Protein AF-A0A9X4ID42-F1 (afdb_monomer_lite)

Sequence (254 aa):
MRKKTFEEAQREVAEKFGDRIRLVEFEASSKPWKIYCKEHGEQSGSVFQQMLRTAYGCPKCNREKAPRGRAVLTKVQAAFNSAMEKAKESLPEIADTLPDFDEIVETALVTNPLRPDLADVQVRYYPDVSFMGGEGDSSDVREECEYIPFDGGILKTKRIKAEKVACFKMKGDSMFPTLPEGSTVAVDEGNRTTIVNNGIYAVIYKGKRKVKRLKKLNPKMIMLLSDNPEYEDLSVFTKDVVIIGKVFWYQVIL

Radius of gyration: 27.89 Å; chains: 1; bounding box: 80×51×56 Å

Secondary structure (DSSP, 8-state):
-PPPPHHHHHHHHHHHHGGGEEEEEES-TTS-EEEEETTTEEEEES-HHHHHHSSSSSHHHHHHHSPTTHHHHHHHHHHHHHHHHHHHHH-GGGTTTSPPHHHHHHHHHHH-TT-GGGPPEEEEEESS----SS-----------EEEEE-HHHHHHHT--GGGEEEEE--SSTTTTTS-TT-EEEEETT--S-PPTTEEEEEEETTEEEEEEEEEEETTEEEEE-SSTTS--EEEEGGGEEEEEEEEEEE---

Foldseek 3Di:
DDFQDQVNLQVLCCVQQNPQKGWDDDDGQQAKTWIQGPVPGIAIDGGSVVLSVANHSHPVCCVVPPDPQPVVLVVVLVVVVVVLVVVCVVCVVCNVVDDHPVVVVVVCVLVPLDDPVQWFDWAWEQEPQEQDPDDDDDDPDPRPTDIDTDGVSLCVVVVADRDQKYKYAYADDQQPPPAGHRKIWIFRQVAFPDQDAQFWFFKAAPNGTHIFGWHDPDPQWIWGHTNDPVDDIDIDTPVRMGTRGTTDDMDDDD

pLDDT: mean 80.6, std 15.8, range [32.59, 96.69]

Structure (mmCIF, N/CA/C/O backbone):
data_AF-A0A9X4ID42-F1
#
_entry.id   AF-A0A9X4ID42-F1
#
loop_
_atom_site.group_PDB
_atom_site.id
_atom_site.type_symbol
_atom_site.label_atom_id
_atom_site.label_alt_id
_atom_site.label_comp_id
_atom_site.label_asym_id
_atom_site.label_entity_id
_atom_site.label_seq_id
_atom_site.pdbx_PDB_ins_code
_atom_site.Cartn_x
_atom_site.Cartn_y
_atom_site.Cartn_z
_atom_site.occupancy
_atom_site.B_iso_or_equiv
_atom_site.auth_seq_id
_atom_site.auth_comp_id
_atom_site.auth_asym_id
_atom_site.auth_atom_id
_atom_site.pdbx_PDB_model_num
ATOM 1 N N . MET A 1 1 ? 53.953 -12.517 -20.864 1.00 55.78 1 MET A N 1
ATOM 2 C CA . MET A 1 1 ? 52.622 -12.558 -20.211 1.00 55.78 1 MET A CA 1
ATOM 3 C C . MET A 1 1 ? 52.140 -13.999 -20.168 1.00 55.78 1 MET A C 1
ATOM 5 O O . MET A 1 1 ? 52.108 -14.639 -21.213 1.00 55.78 1 MET A O 1
ATOM 9 N N . ARG A 1 2 ? 51.818 -14.525 -18.982 1.00 67.12 2 ARG A N 1
ATOM 10 C CA . ARG A 1 2 ? 51.273 -15.881 -18.810 1.00 67.12 2 ARG A CA 1
ATOM 11 C C . ARG A 1 2 ? 49.908 -15.970 -19.509 1.00 67.12 2 ARG A C 1
ATOM 13 O O . ARG A 1 2 ? 49.068 -15.098 -19.301 1.00 67.12 2 ARG A O 1
ATOM 20 N N . LYS A 1 3 ? 49.703 -16.975 -20.369 1.00 73.75 3 LYS A N 1
ATOM 21 C CA . LYS A 1 3 ? 48.400 -17.214 -21.013 1.00 73.75 3 LYS A CA 1
ATOM 22 C C . LYS A 1 3 ? 47.419 -17.713 -19.947 1.00 73.75 3 LYS A C 1
ATOM 24 O O . LYS A 1 3 ? 47.751 -18.647 -19.224 1.00 73.75 3 LYS A O 1
ATOM 29 N N . LYS A 1 4 ? 46.256 -17.062 -19.845 1.00 83.88 4 LYS A N 1
ATOM 30 C CA . LYS A 1 4 ? 45.169 -17.455 -18.936 1.00 83.88 4 LYS A CA 1
ATOM 31 C C . LYS A 1 4 ? 44.625 -18.818 -19.371 1.00 83.88 4 LYS A C 1
ATOM 33 O O . LYS A 1 4 ? 44.405 -19.005 -20.568 1.00 83.88 4 LYS A O 1
ATOM 38 N N . THR A 1 5 ? 44.443 -19.753 -18.443 1.00 90.00 5 THR A N 1
ATOM 39 C CA . THR A 1 5 ? 43.886 -21.084 -18.753 1.00 90.00 5 THR A CA 1
ATOM 40 C C . THR A 1 5 ? 42.357 -21.047 -18.834 1.00 90.00 5 THR A C 1
ATOM 42 O O . THR A 1 5 ? 41.724 -20.087 -18.389 1.00 90.00 5 THR A O 1
ATOM 45 N N . PHE A 1 6 ? 41.745 -22.097 -19.395 1.00 91.00 6 PHE A N 1
ATOM 46 C CA . PHE A 1 6 ? 40.284 -22.236 -19.430 1.00 91.00 6 PHE A CA 1
ATOM 47 C C . PHE A 1 6 ? 39.673 -22.221 -18.023 1.00 91.00 6 PHE A C 1
ATOM 49 O O . PHE A 1 6 ? 38.674 -21.551 -17.794 1.00 91.00 6 PHE A O 1
ATOM 56 N N . GLU A 1 7 ? 40.296 -22.902 -17.062 1.00 90.38 7 GLU A N 1
ATOM 57 C CA . GLU A 1 7 ? 39.826 -22.979 -15.672 1.00 90.38 7 GLU A CA 1
ATOM 58 C C . GLU A 1 7 ? 39.906 -21.620 -14.969 1.00 90.38 7 GLU A C 1
ATOM 60 O O . GLU A 1 7 ? 38.968 -21.213 -14.282 1.00 90.38 7 GLU A O 1
ATOM 65 N N . GLU A 1 8 ? 40.997 -20.878 -15.184 1.00 90.88 8 GLU A N 1
ATOM 66 C CA . GLU A 1 8 ? 41.158 -19.517 -14.665 1.00 90.88 8 GLU A CA 1
ATOM 67 C C . GLU A 1 8 ? 40.101 -18.570 -15.253 1.00 90.88 8 GLU A C 1
ATOM 69 O O . GLU A 1 8 ? 39.517 -17.767 -14.523 1.00 90.88 8 GLU A O 1
ATOM 74 N N . ALA A 1 9 ? 39.820 -18.687 -16.555 1.00 89.38 9 ALA A N 1
ATOM 75 C CA . ALA A 1 9 ? 38.784 -17.917 -17.239 1.00 89.38 9 ALA A CA 1
ATOM 76 C C . ALA A 1 9 ? 37.369 -18.303 -16.773 1.00 89.38 9 ALA A C 1
ATOM 78 O O . ALA A 1 9 ? 36.543 -17.428 -16.519 1.00 89.38 9 ALA A O 1
ATOM 79 N N . GLN A 1 10 ? 37.087 -19.596 -16.600 1.00 92.62 10 GLN A N 1
ATOM 80 C CA . GLN A 1 10 ? 35.812 -20.095 -16.083 1.00 92.62 10 GLN A CA 1
ATOM 81 C C . GLN A 1 10 ? 35.567 -19.622 -14.647 1.00 92.62 10 GLN A C 1
ATOM 83 O O . GLN A 1 10 ? 34.442 -19.250 -14.316 1.00 92.62 10 GLN A O 1
ATOM 88 N N . ARG A 1 11 ? 36.604 -19.591 -13.801 1.00 92.06 11 ARG A N 1
ATOM 89 C CA . ARG A 1 11 ? 36.502 -19.072 -12.430 1.00 92.06 11 ARG A CA 1
ATOM 90 C C . ARG A 1 11 ? 36.146 -17.588 -12.415 1.00 92.06 11 ARG A C 1
ATOM 92 O O . ARG A 1 11 ? 35.248 -17.198 -11.684 1.00 92.06 11 ARG A O 1
ATOM 99 N N . GLU A 1 12 ? 36.787 -16.786 -13.259 1.00 91.75 12 GLU A N 1
ATOM 100 C CA . GLU A 1 12 ? 36.501 -15.349 -13.390 1.00 91.75 12 GLU A CA 1
ATOM 101 C C . GLU A 1 12 ? 35.078 -15.089 -13.919 1.00 91.75 12 GLU A C 1
ATOM 103 O O . GLU A 1 12 ? 34.386 -14.176 -13.467 1.00 91.75 12 GLU A O 1
ATOM 108 N N . VAL A 1 13 ? 34.601 -15.930 -14.843 1.00 91.50 13 VAL A N 1
ATOM 109 C CA . VAL A 1 13 ? 33.210 -15.900 -15.319 1.00 91.50 13 VAL A CA 1
ATOM 110 C C . VAL A 1 13 ? 32.234 -16.239 -14.193 1.00 91.50 13 VAL A C 1
ATOM 112 O O . VAL A 1 13 ? 31.243 -15.529 -14.029 1.00 91.50 13 VAL A O 1
ATOM 115 N N . ALA A 1 14 ? 32.511 -17.280 -13.407 1.00 90.31 14 ALA A N 1
ATOM 116 C CA . ALA A 1 14 ? 31.662 -17.692 -12.291 1.00 90.31 14 ALA A CA 1
ATOM 117 C C . ALA A 1 14 ? 31.640 -16.650 -11.162 1.00 90.31 14 ALA A C 1
ATOM 119 O O . ALA A 1 14 ? 30.578 -16.358 -10.624 1.00 90.31 14 ALA A O 1
ATOM 120 N N . GLU A 1 15 ? 32.783 -16.041 -10.843 1.00 91.06 15 GLU A N 1
ATOM 121 C CA . GLU A 1 15 ? 32.891 -14.981 -9.835 1.00 91.06 15 GLU A CA 1
ATOM 122 C C . GLU A 1 15 ? 32.061 -13.752 -10.223 1.00 91.06 15 GLU A C 1
ATOM 124 O O . GLU A 1 15 ? 31.333 -13.198 -9.402 1.00 91.06 15 GLU A O 1
ATOM 129 N N . LYS A 1 16 ? 32.108 -13.351 -11.499 1.00 87.12 16 LYS A N 1
ATOM 130 C CA . LYS A 1 16 ? 31.407 -12.151 -11.961 1.00 87.12 16 LYS A CA 1
ATOM 131 C C . LYS A 1 16 ? 29.928 -12.375 -12.264 1.00 87.12 16 LYS A C 1
ATOM 133 O O . LYS A 1 16 ? 29.084 -11.525 -11.973 1.00 87.12 16 LYS A O 1
ATOM 138 N N . PHE A 1 17 ? 29.607 -13.470 -12.938 1.00 89.25 17 PHE A N 1
ATOM 139 C CA . PHE A 1 17 ? 28.272 -13.692 -13.486 1.00 89.25 17 PHE A CA 1
ATOM 140 C C . PHE A 1 17 ? 27.479 -14.752 -12.723 1.00 89.25 17 PHE A C 1
ATOM 142 O O . PHE A 1 17 ? 26.281 -14.897 -12.985 1.00 89.25 17 PHE A O 1
ATOM 149 N N . GLY A 1 18 ? 28.091 -15.421 -11.746 1.00 88.56 18 GLY A N 1
ATOM 150 C CA . GLY A 1 18 ? 27.474 -16.502 -10.993 1.00 88.56 18 GLY A CA 1
ATOM 151 C C . GLY A 1 18 ? 27.184 -17.705 -11.884 1.00 88.56 18 GLY A C 1
ATOM 152 O O . GLY A 1 18 ? 27.895 -18.001 -12.841 1.00 88.56 18 GLY A O 1
ATOM 153 N N . ASP A 1 19 ? 26.076 -18.372 -11.599 1.00 89.31 19 ASP A N 1
ATOM 154 C CA . ASP A 1 19 ? 25.588 -19.545 -12.322 1.00 89.31 19 ASP A CA 1
ATOM 155 C C . ASP A 1 19 ? 24.772 -19.198 -13.585 1.00 89.31 19 ASP A C 1
ATOM 157 O O . ASP A 1 19 ? 24.258 -20.092 -14.261 1.00 89.31 19 ASP A O 1
ATOM 161 N N . ARG A 1 20 ? 24.623 -17.907 -13.911 1.00 86.75 20 ARG A N 1
ATOM 162 C CA . ARG A 1 20 ? 23.805 -17.428 -15.042 1.00 86.75 20 ARG A CA 1
ATOM 163 C C . ARG A 1 20 ? 24.389 -17.816 -16.395 1.00 86.75 20 ARG A C 1
ATOM 165 O O . ARG A 1 20 ? 23.641 -18.063 -17.347 1.00 86.75 20 ARG A O 1
ATOM 172 N N . ILE A 1 21 ? 25.717 -17.847 -16.480 1.00 93.19 21 ILE A N 1
ATOM 173 C CA . ILE A 1 21 ? 26.456 -18.246 -17.674 1.00 93.19 21 ILE A CA 1
ATOM 174 C C . ILE A 1 21 ? 27.635 -19.143 -17.293 1.00 93.19 21 ILE A C 1
ATOM 176 O O . ILE A 1 21 ? 28.182 -19.038 -16.200 1.00 93.19 21 ILE A O 1
ATOM 180 N N . ARG A 1 22 ? 28.066 -19.990 -18.224 1.00 94.12 22 ARG A N 1
ATOM 181 C CA . ARG A 1 22 ? 29.303 -20.774 -18.108 1.00 94.12 22 ARG A CA 1
ATOM 182 C C . ARG A 1 22 ? 30.082 -20.732 -19.410 1.00 94.12 22 ARG A C 1
ATOM 184 O O . ARG A 1 22 ? 29.475 -20.692 -20.474 1.00 94.12 22 ARG A O 1
ATOM 191 N N . LEU A 1 23 ? 31.401 -20.745 -19.331 1.00 93.31 23 LEU A N 1
ATOM 192 C CA . LEU A 1 23 ? 32.287 -20.836 -20.483 1.00 93.31 23 LEU A CA 1
ATOM 193 C C . LEU A 1 23 ? 32.184 -22.242 -21.083 1.00 93.31 23 LEU A C 1
ATOM 195 O O . LEU A 1 23 ? 32.142 -23.242 -20.370 1.00 93.31 23 LEU A O 1
ATOM 199 N N . VAL A 1 24 ? 32.093 -22.294 -22.405 1.00 92.00 24 VAL A N 1
ATOM 200 C CA . VAL A 1 24 ? 32.044 -23.527 -23.203 1.00 92.00 24 VAL A CA 1
ATOM 201 C C . VAL A 1 24 ? 33.326 -23.654 -24.012 1.00 92.00 24 VAL A C 1
ATOM 203 O O . VAL A 1 24 ? 33.890 -24.736 -24.105 1.00 92.00 24 VAL A O 1
ATOM 206 N N . GLU A 1 25 ? 33.824 -22.538 -24.544 1.00 90.31 25 GLU A N 1
ATOM 207 C CA . GLU A 1 25 ? 35.012 -22.509 -25.392 1.00 90.31 25 GLU A CA 1
ATOM 208 C C . GLU A 1 25 ? 35.841 -21.260 -25.077 1.00 90.31 25 GLU A C 1
ATOM 210 O O . GLU A 1 25 ? 35.323 -20.138 -25.087 1.00 90.31 25 GLU A O 1
ATOM 215 N N . PHE A 1 26 ? 37.127 -21.451 -24.781 1.00 90.81 26 PHE A N 1
ATOM 216 C CA . PHE A 1 26 ? 38.075 -20.365 -24.542 1.00 90.81 26 PHE A CA 1
ATOM 217 C C . PHE A 1 26 ? 39.504 -20.814 -24.835 1.00 90.81 26 PHE A C 1
ATOM 219 O O . PHE A 1 26 ? 39.992 -21.782 -24.258 1.00 90.81 26 PHE A O 1
ATOM 226 N N . GLU A 1 27 ? 40.179 -20.068 -25.709 1.00 82.88 27 GLU A N 1
ATOM 227 C CA . GLU A 1 27 ? 41.563 -20.344 -26.106 1.00 82.88 27 GLU A CA 1
ATOM 228 C C . GLU A 1 27 ? 42.533 -19.253 -25.616 1.00 82.88 27 GLU A C 1
ATOM 230 O O . GLU A 1 27 ? 43.651 -19.542 -25.190 1.00 82.88 27 GLU A O 1
ATOM 235 N N . ALA A 1 28 ? 42.117 -17.981 -25.673 1.00 83.12 28 ALA A N 1
ATOM 236 C CA . ALA A 1 28 ? 42.884 -16.842 -25.173 1.00 83.12 28 ALA A CA 1
ATOM 237 C C . ALA A 1 28 ? 42.001 -15.599 -24.986 1.00 83.12 28 ALA A C 1
ATOM 239 O O . ALA A 1 28 ? 40.976 -15.436 -25.643 1.00 83.12 28 ALA A O 1
ATOM 240 N N . SER A 1 29 ? 42.459 -14.651 -24.163 1.00 77.50 29 SER A N 1
ATOM 241 C CA . SER A 1 29 ? 41.735 -13.406 -23.855 1.00 77.50 29 SER A CA 1
ATOM 242 C C . SER A 1 29 ? 41.383 -12.534 -25.071 1.00 77.50 29 SER A C 1
ATOM 244 O O . SER A 1 29 ? 40.406 -11.785 -25.026 1.00 77.50 29 SER A O 1
ATOM 246 N N . SER A 1 30 ? 42.197 -12.600 -26.126 1.00 75.94 30 SER A N 1
ATOM 247 C CA . SER A 1 30 ? 42.048 -11.848 -27.379 1.00 75.94 30 SER A CA 1
ATOM 248 C C . SER A 1 30 ? 41.397 -12.653 -28.507 1.00 75.94 30 SER A C 1
ATOM 250 O O . SER A 1 30 ? 41.263 -12.134 -29.612 1.00 75.94 30 SER A O 1
ATOM 252 N N . LYS A 1 31 ? 41.032 -13.913 -28.252 1.00 78.81 31 LYS A N 1
ATOM 253 C CA . LYS A 1 31 ? 40.409 -14.808 -29.227 1.00 78.81 31 LYS A CA 1
ATOM 254 C C . LYS A 1 31 ? 38.899 -14.933 -28.986 1.00 78.81 31 LYS A C 1
ATOM 256 O O . LYS A 1 31 ? 38.429 -14.608 -27.887 1.00 78.81 31 LYS A O 1
ATOM 261 N N . PRO A 1 32 ? 38.152 -15.426 -29.993 1.00 83.62 32 PRO A N 1
ATOM 262 C CA . PRO A 1 32 ? 36.745 -15.730 -29.832 1.00 83.62 32 PRO A CA 1
ATOM 263 C C . PRO A 1 32 ? 36.501 -16.723 -28.698 1.00 83.62 32 PRO A C 1
ATOM 265 O O . PRO A 1 32 ? 37.313 -17.608 -28.428 1.00 83.62 32 PRO A O 1
ATOM 268 N N . TRP A 1 33 ? 35.365 -16.560 -28.042 1.00 91.88 33 TRP A N 1
ATOM 269 C CA . TRP A 1 33 ? 34.933 -17.378 -26.917 1.00 91.88 33 TRP A CA 1
ATOM 270 C C . TRP A 1 33 ? 33.481 -17.795 -27.113 1.00 91.88 33 TRP A C 1
ATOM 272 O O . TRP A 1 33 ? 32.723 -17.115 -27.815 1.00 91.88 33 TRP A O 1
ATOM 282 N N . LYS A 1 34 ? 33.081 -18.876 -26.441 1.00 94.19 34 LYS A N 1
ATOM 283 C CA . LYS A 1 34 ? 31.678 -19.280 -26.327 1.00 94.19 34 LYS A CA 1
ATOM 284 C C . LYS A 1 34 ? 31.285 -19.513 -24.885 1.00 94.19 34 LYS A C 1
ATOM 286 O O . LYS A 1 34 ? 32.052 -20.061 -24.096 1.00 94.19 34 LYS A O 1
ATOM 291 N N . ILE A 1 35 ? 30.060 -19.130 -24.567 1.00 95.00 35 ILE A N 1
ATOM 292 C CA . ILE A 1 35 ? 29.406 -19.396 -23.293 1.00 95.00 35 ILE A CA 1
ATOM 293 C C . ILE A 1 35 ? 28.079 -20.103 -23.534 1.00 95.00 35 ILE A C 1
ATOM 295 O O . ILE A 1 35 ? 27.454 -19.955 -24.581 1.00 95.00 35 ILE A O 1
ATOM 299 N N . TYR A 1 36 ? 27.598 -20.777 -22.503 1.00 95.06 36 TYR A N 1
ATOM 300 C CA . TYR A 1 36 ? 26.217 -21.187 -22.375 1.00 95.06 36 TYR A CA 1
ATOM 301 C C . TYR A 1 36 ? 25.523 -20.264 -21.377 1.00 95.06 36 TYR A C 1
ATOM 303 O O . TYR A 1 36 ? 25.925 -20.189 -20.215 1.00 95.06 36 TYR A O 1
ATOM 311 N N . CYS A 1 37 ? 24.486 -19.567 -21.827 1.00 93.94 37 CYS A N 1
ATOM 312 C CA . CYS A 1 37 ? 23.603 -18.755 -21.002 1.00 93.94 37 CYS A CA 1
ATOM 313 C C . CYS A 1 37 ? 22.322 -19.532 -20.690 1.00 93.94 37 CYS A C 1
ATOM 315 O O . CYS A 1 37 ? 21.718 -20.109 -21.591 1.00 93.94 37 CYS A O 1
ATOM 317 N N . LYS A 1 38 ? 21.867 -19.511 -19.431 1.00 92.06 38 LYS A N 1
ATOM 318 C CA . LYS A 1 38 ? 20.625 -20.197 -19.031 1.00 92.06 38 LYS A CA 1
ATOM 319 C C . LYS A 1 38 ? 19.377 -19.695 -19.770 1.00 92.06 38 LYS A C 1
ATOM 321 O O . LYS A 1 38 ? 18.457 -20.472 -19.977 1.00 92.06 38 LYS A O 1
ATOM 326 N N . GLU A 1 39 ? 19.355 -18.423 -20.167 1.00 86.00 39 GLU A N 1
ATOM 327 C CA . GLU A 1 39 ? 18.198 -17.799 -20.826 1.00 86.00 39 GLU A CA 1
ATOM 328 C C . GLU A 1 39 ? 18.268 -17.867 -22.356 1.00 86.00 39 GLU A C 1
ATOM 330 O O . GLU A 1 39 ? 17.247 -18.003 -23.021 1.00 86.00 39 GLU A O 1
ATOM 335 N N . HIS A 1 40 ? 19.472 -17.772 -22.928 1.00 90.81 40 HIS A N 1
ATOM 336 C CA . HIS A 1 40 ? 19.659 -17.595 -24.376 1.00 90.81 40 HIS A CA 1
ATOM 337 C C . HIS A 1 40 ? 20.470 -18.705 -25.050 1.00 90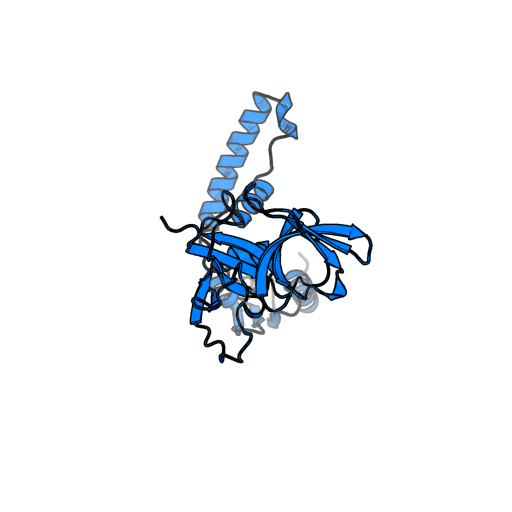.81 40 HIS A C 1
ATOM 339 O O . HIS A 1 40 ? 20.829 -18.573 -26.223 1.00 90.81 40 HIS A O 1
ATOM 345 N N . GLY A 1 41 ? 20.777 -19.779 -24.322 1.00 92.12 41 GLY A N 1
ATOM 346 C CA . GLY A 1 41 ? 21.557 -20.907 -24.820 1.00 92.12 41 GLY A CA 1
ATOM 347 C C . GLY A 1 41 ? 22.997 -20.525 -25.167 1.00 92.12 41 GLY A C 1
ATOM 348 O O . GLY A 1 41 ? 23.598 -19.652 -24.534 1.00 92.12 41 GLY A O 1
ATOM 349 N N . GLU A 1 42 ? 23.565 -21.194 -26.170 1.00 94.88 42 GLU A N 1
ATOM 350 C CA . GLU A 1 42 ? 24.941 -20.957 -26.612 1.00 94.88 42 GLU A CA 1
ATOM 351 C C . GLU A 1 42 ? 25.089 -19.581 -27.268 1.00 94.88 42 GLU A C 1
ATOM 353 O O . GLU A 1 42 ? 24.324 -19.202 -28.155 1.00 94.88 42 GLU A O 1
ATOM 358 N N . GLN A 1 43 ? 26.076 -18.817 -26.810 1.00 93.88 43 GLN A N 1
ATOM 359 C CA . GLN A 1 43 ? 26.402 -17.489 -27.313 1.00 93.88 43 GLN A CA 1
ATOM 360 C C . GLN A 1 43 ? 27.913 -17.361 -27.481 1.00 93.88 43 GLN A C 1
ATOM 362 O O . GLN A 1 43 ? 28.684 -17.937 -26.717 1.00 93.88 43 GLN A O 1
ATOM 367 N N . SER A 1 44 ? 28.337 -16.557 -28.449 1.00 92.00 44 SER A N 1
ATOM 368 C CA . SER A 1 44 ? 29.749 -16.338 -28.751 1.00 92.00 44 SER A CA 1
ATOM 369 C C . SER A 1 44 ? 30.093 -14.857 -28.813 1.00 92.00 44 SER A C 1
ATOM 371 O O . SER A 1 44 ? 29.237 -14.009 -29.080 1.00 92.00 44 SER A O 1
ATOM 373 N N . GLY A 1 45 ? 31.367 -14.541 -28.618 1.00 88.19 45 GLY A N 1
ATOM 374 C CA . GLY A 1 45 ? 31.889 -13.194 -28.809 1.00 88.19 45 GLY A CA 1
ATOM 375 C C . GLY A 1 45 ? 33.345 -13.200 -29.241 1.00 88.19 45 GLY A C 1
ATOM 376 O O . GLY A 1 45 ? 33.993 -14.241 -29.279 1.00 88.19 45 GLY A O 1
ATOM 377 N N . SER A 1 46 ? 33.845 -12.024 -29.608 1.00 83.56 46 SER A N 1
ATOM 378 C CA . SER A 1 46 ? 35.158 -11.861 -30.240 1.00 83.56 46 SER A CA 1
ATOM 379 C C . SER A 1 46 ? 36.306 -11.706 -29.245 1.00 83.56 46 SER A C 1
ATOM 381 O O . SER A 1 46 ? 37.395 -12.205 -29.501 1.00 83.56 46 SER A O 1
ATOM 383 N N . VAL A 1 47 ? 36.083 -11.013 -28.123 1.00 86.25 47 VAL A N 1
ATOM 384 C CA . VAL A 1 47 ? 37.129 -10.707 -27.134 1.00 86.25 47 VAL A CA 1
ATOM 385 C C . VAL A 1 47 ? 36.622 -11.002 -25.729 1.00 86.25 47 VAL A C 1
ATOM 387 O O . VAL A 1 47 ? 35.637 -10.417 -25.272 1.00 86.25 47 VAL A O 1
ATOM 390 N N . PHE A 1 48 ? 37.300 -11.899 -25.016 1.00 85.81 48 PHE A N 1
ATOM 391 C CA . PHE A 1 48 ? 36.872 -12.361 -23.690 1.00 85.81 48 PHE A CA 1
ATOM 392 C C . PHE A 1 48 ? 36.893 -11.233 -22.653 1.00 85.81 48 PHE A C 1
ATOM 394 O O . PHE A 1 48 ? 35.961 -11.069 -21.871 1.00 85.81 48 PHE A O 1
ATOM 401 N N . GLN A 1 49 ? 37.903 -10.363 -22.707 1.00 83.50 49 GLN A N 1
ATOM 402 C CA . GLN A 1 49 ? 37.986 -9.203 -21.811 1.00 83.50 49 GLN A CA 1
ATOM 403 C C . GLN A 1 49 ? 36.844 -8.197 -22.021 1.00 83.50 49 GLN A C 1
ATOM 405 O O . GLN A 1 49 ? 36.427 -7.536 -21.073 1.00 83.50 49 GLN A O 1
ATOM 410 N N . GLN A 1 50 ? 36.296 -8.087 -23.236 1.00 83.12 50 GLN A N 1
ATOM 411 C CA . GLN A 1 50 ? 35.129 -7.235 -23.480 1.00 83.12 50 GLN A CA 1
ATOM 412 C C . GLN A 1 50 ? 33.867 -7.840 -22.865 1.00 83.12 50 GLN A C 1
ATOM 414 O O . GLN A 1 50 ? 33.096 -7.113 -22.246 1.00 83.12 50 GLN A O 1
ATOM 419 N N . MET A 1 51 ? 33.697 -9.164 -22.957 1.00 87.62 51 MET A N 1
ATOM 420 C CA . MET A 1 51 ? 32.603 -9.887 -22.300 1.00 87.62 51 MET A CA 1
ATOM 421 C C . MET A 1 51 ? 32.579 -9.612 -20.798 1.00 87.62 51 MET A C 1
ATOM 423 O O . MET A 1 51 ? 31.538 -9.235 -20.256 1.00 87.62 51 MET A O 1
ATOM 427 N N . LEU A 1 52 ? 33.740 -9.731 -20.147 1.00 85.00 52 LEU A N 1
ATOM 428 C CA . LEU A 1 52 ? 33.886 -9.471 -18.719 1.00 85.00 52 LEU A CA 1
ATOM 429 C C . LEU A 1 52 ? 33.536 -8.030 -18.351 1.00 85.00 52 LEU A C 1
ATOM 431 O O . LEU A 1 52 ? 33.163 -7.793 -17.217 1.00 85.00 52 LEU A O 1
ATOM 435 N N . ARG A 1 53 ? 33.619 -7.048 -19.254 1.00 81.25 53 ARG A N 1
ATOM 436 C CA . ARG A 1 53 ? 33.221 -5.655 -18.960 1.00 81.25 53 ARG A CA 1
ATOM 437 C C . ARG A 1 53 ? 31.713 -5.427 -19.030 1.00 81.25 53 ARG A C 1
ATOM 439 O O . ARG A 1 53 ? 31.235 -4.392 -18.572 1.00 81.25 53 ARG A O 1
ATOM 446 N N . THR A 1 54 ? 30.963 -6.365 -19.597 1.00 78.94 54 THR A N 1
ATOM 447 C CA . THR A 1 54 ? 29.507 -6.249 -19.695 1.00 78.94 54 THR A CA 1
ATOM 448 C C . THR A 1 54 ? 28.817 -6.589 -18.371 1.00 78.94 54 THR A C 1
ATOM 450 O O . THR A 1 54 ? 29.414 -7.199 -17.484 1.00 78.94 54 THR A O 1
ATOM 453 N N . ALA A 1 55 ? 27.550 -6.190 -18.229 1.00 76.88 55 ALA A N 1
ATOM 454 C CA . ALA A 1 55 ? 26.782 -6.431 -17.007 1.00 76.88 55 ALA A CA 1
ATOM 455 C C . ALA A 1 55 ? 26.344 -7.899 -16.872 1.00 76.88 55 ALA A C 1
ATOM 457 O O . ALA A 1 55 ? 26.301 -8.436 -15.768 1.00 76.88 55 ALA A O 1
ATOM 458 N N . TYR A 1 56 ? 26.046 -8.551 -18.001 1.00 84.38 56 TYR A N 1
ATOM 459 C CA . TYR A 1 56 ? 25.451 -9.892 -18.013 1.00 84.38 56 TYR A CA 1
ATOM 460 C C . TYR A 1 56 ? 26.326 -10.972 -18.662 1.00 84.38 56 TYR A C 1
ATOM 462 O O . TYR A 1 56 ? 25.951 -12.141 -18.638 1.00 84.38 56 TYR A O 1
ATOM 470 N N . GLY A 1 57 ? 27.446 -10.609 -19.294 1.00 87.00 57 GLY A N 1
ATOM 471 C CA . GLY A 1 57 ? 28.318 -11.513 -20.060 1.00 87.00 57 GLY A CA 1
ATOM 472 C C . GLY A 1 57 ? 27.703 -11.997 -21.382 1.00 87.00 57 GLY A C 1
ATOM 473 O O . GLY A 1 57 ? 28.347 -11.945 -22.425 1.00 87.00 57 GLY A O 1
ATOM 474 N N . CYS A 1 58 ? 26.425 -12.375 -21.380 1.00 91.00 58 CYS A N 1
ATOM 475 C CA . CYS A 1 58 ? 25.666 -12.771 -22.564 1.00 91.00 58 CYS A CA 1
ATOM 476 C C . CYS A 1 58 ? 25.334 -11.568 -23.474 1.00 91.00 58 CYS A C 1
ATOM 478 O O . CYS A 1 58 ? 24.708 -10.607 -23.013 1.00 91.00 58 CYS A O 1
ATOM 480 N N . PRO A 1 59 ? 25.679 -11.598 -24.778 1.00 87.12 59 PRO A N 1
ATOM 481 C CA . PRO A 1 59 ? 25.354 -10.517 -25.714 1.00 87.12 59 PRO A CA 1
ATOM 482 C C . PRO A 1 59 ? 23.849 -10.257 -25.876 1.00 87.12 59 PRO A C 1
ATOM 484 O O . PRO A 1 59 ? 23.450 -9.117 -26.116 1.00 87.12 59 PRO A O 1
ATOM 487 N N . LYS A 1 60 ? 23.003 -11.290 -25.759 1.00 87.00 60 LYS A N 1
ATOM 488 C CA . LYS A 1 60 ? 21.539 -11.148 -25.831 1.00 87.00 60 LYS A CA 1
ATOM 489 C C . LYS A 1 60 ? 20.953 -10.575 -24.541 1.00 87.00 60 LYS A C 1
ATOM 491 O O . LYS A 1 60 ? 20.283 -9.552 -24.626 1.00 87.00 60 LYS A O 1
ATOM 496 N N . CYS A 1 61 ? 21.325 -11.089 -23.361 1.00 82.06 61 CYS A N 1
ATOM 497 C CA . CYS A 1 61 ? 20.949 -10.464 -22.083 1.00 82.06 61 CYS A CA 1
ATOM 498 C C . CYS A 1 61 ? 21.367 -8.988 -22.033 1.00 82.06 61 CYS A C 1
ATOM 500 O O . CYS A 1 61 ? 20.590 -8.145 -21.606 1.00 82.06 61 CYS A O 1
ATOM 502 N N . ASN A 1 62 ? 22.573 -8.645 -22.499 1.00 77.44 62 ASN A N 1
ATOM 503 C CA . ASN A 1 62 ? 23.002 -7.247 -22.551 1.00 77.44 62 ASN A CA 1
ATOM 504 C C . ASN A 1 62 ? 22.181 -6.409 -23.548 1.00 77.44 62 ASN A C 1
ATOM 506 O O . ASN A 1 62 ? 22.014 -5.224 -23.318 1.00 77.44 62 ASN A O 1
ATOM 510 N N . ARG A 1 63 ? 21.646 -6.967 -24.637 1.00 75.69 63 ARG A N 1
ATOM 511 C CA . ARG A 1 63 ? 20.764 -6.207 -25.544 1.00 75.69 63 ARG A CA 1
ATOM 512 C C . ARG A 1 63 ? 19.356 -6.019 -24.985 1.00 75.69 63 ARG A C 1
ATOM 514 O O . ARG A 1 63 ? 18.783 -4.950 -25.153 1.00 75.69 63 ARG A O 1
ATOM 521 N N . GLU A 1 64 ? 18.821 -7.039 -24.325 1.00 72.50 64 GLU A N 1
ATOM 522 C CA . GLU A 1 64 ? 17.443 -7.049 -23.819 1.00 72.50 64 GLU A CA 1
ATOM 523 C C . GLU A 1 64 ? 17.308 -6.372 -22.449 1.00 72.50 64 GLU A C 1
ATOM 525 O O . GLU A 1 64 ? 16.287 -5.755 -22.162 1.00 72.50 64 GLU A O 1
ATOM 530 N N . LYS A 1 65 ? 18.344 -6.474 -21.608 1.00 65.69 65 LYS A N 1
ATOM 531 C CA . LYS A 1 65 ? 18.312 -6.079 -20.192 1.00 65.69 65 LYS A CA 1
ATOM 532 C C . LYS A 1 65 ? 19.335 -5.009 -19.819 1.00 65.69 65 LYS A C 1
ATOM 534 O O . LYS A 1 65 ? 19.340 -4.572 -18.666 1.00 65.69 65 LYS A O 1
ATOM 539 N N . ALA A 1 66 ? 20.230 -4.587 -20.723 1.00 55.19 66 ALA A N 1
ATOM 540 C CA . ALA A 1 66 ? 21.038 -3.408 -20.419 1.00 55.19 66 ALA A CA 1
ATOM 541 C C . ALA A 1 66 ? 20.163 -2.154 -20.527 1.00 55.19 66 ALA A C 1
ATOM 543 O O . ALA A 1 66 ? 19.425 -2.000 -21.504 1.00 55.19 66 ALA A O 1
ATOM 544 N N . PRO A 1 67 ? 20.255 -1.232 -19.557 1.00 49.81 67 PRO A N 1
ATOM 545 C CA . PRO A 1 67 ? 19.530 0.024 -19.634 1.00 49.81 67 PRO A CA 1
ATOM 546 C C . PRO A 1 67 ? 19.983 0.794 -20.882 1.00 49.81 67 PRO A C 1
ATOM 548 O O . PRO A 1 67 ? 21.174 1.082 -21.058 1.00 49.81 67 PRO A O 1
ATOM 551 N N . ARG A 1 68 ? 19.038 1.126 -21.772 1.00 46.44 68 ARG A N 1
ATOM 552 C CA . ARG A 1 68 ? 19.287 2.079 -22.864 1.00 46.44 68 ARG A CA 1
ATOM 553 C C . ARG A 1 68 ? 19.737 3.397 -22.218 1.00 46.44 68 ARG A C 1
ATOM 555 O O . ARG A 1 68 ? 19.036 3.904 -21.353 1.00 46.44 68 ARG A O 1
ATOM 562 N N . GLY A 1 69 ? 20.900 3.932 -22.608 1.00 50.22 69 GLY A N 1
ATOM 563 C CA . GLY A 1 69 ? 21.371 5.246 -22.130 1.00 50.22 69 GLY A CA 1
ATOM 564 C C . GLY A 1 69 ? 22.739 5.299 -21.437 1.00 50.22 69 GLY A C 1
ATOM 565 O O . GLY A 1 69 ? 23.143 6.377 -21.011 1.00 50.22 69 GLY A O 1
ATOM 566 N N . ARG A 1 70 ? 23.505 4.198 -21.361 1.00 46.12 70 ARG A N 1
ATOM 567 C CA . ARG A 1 70 ? 24.818 4.186 -20.672 1.00 46.12 70 ARG A CA 1
ATOM 568 C C . ARG A 1 70 ? 25.793 5.269 -21.163 1.00 46.12 70 ARG A C 1
ATOM 570 O O . ARG A 1 70 ? 26.462 5.879 -20.345 1.00 46.12 70 ARG A O 1
ATOM 577 N N . ALA A 1 71 ? 25.813 5.568 -22.464 1.00 49.75 71 ALA A N 1
ATOM 578 C CA . ALA A 1 71 ? 26.654 6.633 -23.025 1.00 49.75 71 ALA A CA 1
ATOM 579 C C . ALA A 1 71 ? 26.217 8.058 -22.618 1.00 49.75 71 ALA A C 1
ATOM 581 O O . ALA A 1 71 ? 27.051 8.959 -22.569 1.00 49.75 71 ALA A O 1
ATOM 582 N N . VAL A 1 72 ? 24.929 8.267 -22.323 1.00 54.56 72 VAL A N 1
ATOM 583 C CA . VAL A 1 72 ? 24.403 9.546 -21.819 1.00 54.56 72 VAL A CA 1
ATOM 584 C C . VAL A 1 72 ? 24.768 9.699 -20.344 1.00 54.56 72 VAL A C 1
ATOM 586 O O . VAL A 1 72 ? 25.320 10.726 -19.963 1.00 54.56 72 VAL A O 1
ATOM 589 N N . LEU A 1 73 ? 24.578 8.644 -19.543 1.00 54.75 73 LEU A N 1
ATOM 590 C CA . LEU A 1 73 ? 24.918 8.636 -18.116 1.00 54.75 73 LEU A CA 1
ATOM 591 C C . LEU A 1 73 ? 26.402 8.925 -17.863 1.00 54.75 73 LEU A C 1
ATOM 593 O O . LEU A 1 73 ? 26.716 9.708 -16.978 1.00 54.75 73 LEU A O 1
ATOM 597 N N . THR A 1 74 ? 27.320 8.381 -18.672 1.00 57.88 74 THR A N 1
ATOM 598 C CA . THR A 1 74 ? 28.761 8.653 -18.505 1.00 57.88 74 THR A CA 1
ATOM 599 C C . THR A 1 74 ? 29.126 10.116 -18.782 1.00 57.88 74 THR A C 1
ATOM 601 O O . THR A 1 74 ? 30.008 10.663 -18.126 1.00 57.88 74 THR A 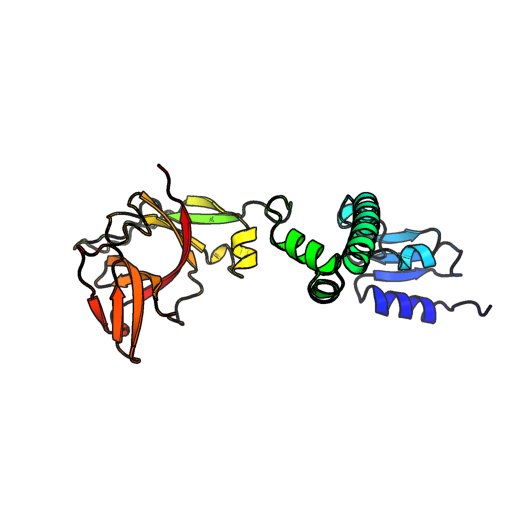O 1
ATOM 604 N N . LYS A 1 75 ? 28.442 10.778 -19.725 1.00 67.44 75 LYS A N 1
ATOM 605 C CA . LYS A 1 75 ? 28.655 12.210 -20.001 1.00 67.44 75 LYS A CA 1
ATOM 606 C C . LYS A 1 75 ? 28.069 13.093 -18.901 1.00 67.44 75 LYS A C 1
ATOM 608 O O . LYS A 1 75 ? 28.709 14.058 -18.498 1.00 67.44 75 LYS A O 1
ATOM 613 N N . VAL A 1 76 ? 26.882 12.742 -18.406 1.00 68.62 76 VAL A N 1
ATOM 614 C CA . VAL A 1 76 ? 26.217 13.443 -17.298 1.00 68.62 76 VAL A CA 1
ATOM 615 C C . VAL A 1 76 ? 27.030 13.308 -16.007 1.00 68.62 76 VAL A C 1
ATOM 617 O O . VAL A 1 76 ? 27.273 14.313 -15.352 1.00 68.62 76 VAL A O 1
ATOM 620 N N . GLN A 1 77 ? 27.548 12.113 -15.709 1.00 76.00 77 GLN A N 1
ATOM 621 C CA . GLN A 1 77 ? 28.478 11.862 -14.603 1.00 76.00 77 GLN A CA 1
ATOM 622 C C . GLN A 1 77 ? 29.717 12.758 -14.684 1.00 76.00 77 GLN A C 1
ATOM 624 O O . GLN A 1 77 ? 30.089 13.390 -13.702 1.00 76.00 77 GLN A O 1
ATOM 629 N N . ALA A 1 78 ? 30.375 12.810 -15.846 1.00 74.75 78 ALA A N 1
ATOM 630 C CA . ALA A 1 78 ? 31.595 13.599 -16.006 1.00 74.75 78 ALA A CA 1
ATOM 631 C C . ALA A 1 78 ? 31.334 15.104 -15.816 1.00 74.75 78 ALA A C 1
ATOM 633 O O . ALA A 1 78 ? 32.122 15.791 -15.166 1.00 74.75 78 ALA A O 1
ATOM 634 N N . ALA A 1 79 ? 30.215 15.607 -16.347 1.00 74.44 79 ALA A N 1
ATOM 635 C CA . ALA A 1 79 ? 29.796 16.995 -16.164 1.00 74.44 79 ALA A CA 1
ATOM 636 C C . ALA A 1 79 ? 29.453 17.304 -14.698 1.00 74.44 79 ALA A C 1
ATOM 638 O O . ALA A 1 79 ? 29.872 18.338 -14.182 1.00 74.44 79 ALA A O 1
ATOM 639 N N . PHE A 1 80 ? 28.748 16.391 -14.025 1.00 80.50 80 PHE A N 1
ATOM 640 C CA . PHE A 1 80 ? 28.427 16.503 -12.607 1.00 80.50 80 PHE A CA 1
ATOM 641 C C . PHE A 1 80 ? 29.698 16.548 -11.756 1.00 80.50 80 PHE A C 1
ATOM 643 O O . PHE A 1 80 ? 29.906 17.520 -11.041 1.00 80.50 80 PHE A O 1
ATOM 650 N N . ASN A 1 81 ? 30.608 15.583 -11.916 1.00 78.62 81 ASN A N 1
ATOM 651 C CA . ASN A 1 81 ? 31.862 15.542 -11.158 1.00 78.62 81 ASN A CA 1
ATOM 652 C C . ASN A 1 81 ? 32.673 16.831 -11.339 1.00 78.62 81 ASN A C 1
ATOM 654 O O . ASN A 1 81 ? 33.179 17.384 -10.371 1.00 78.62 81 ASN A O 1
ATOM 658 N N . SER A 1 82 ? 32.739 17.362 -12.564 1.00 81.31 82 SER A N 1
ATOM 659 C CA . SER A 1 82 ? 33.421 18.633 -12.821 1.00 81.31 82 SER A CA 1
ATOM 660 C C . SER A 1 82 ? 32.761 19.827 -12.122 1.00 81.31 82 SER A C 1
ATOM 662 O O . SER A 1 82 ? 33.468 20.723 -11.663 1.00 81.31 82 SER A O 1
ATOM 664 N N . ALA A 1 83 ? 31.429 19.866 -12.039 1.00 80.12 83 ALA A N 1
ATOM 665 C CA . ALA A 1 83 ? 30.707 20.917 -11.326 1.00 80.12 83 ALA A CA 1
ATOM 666 C C . ALA A 1 83 ? 30.908 20.818 -9.806 1.00 80.12 83 ALA A C 1
ATOM 668 O O . ALA A 1 83 ? 31.102 21.837 -9.147 1.00 80.12 83 ALA A O 1
ATOM 669 N N . MET A 1 84 ? 30.919 19.599 -9.267 1.00 79.69 84 MET A N 1
ATOM 670 C CA . MET A 1 84 ? 31.100 19.353 -7.838 1.00 79.69 84 MET A CA 1
ATOM 671 C C . MET A 1 84 ? 32.506 19.703 -7.361 1.00 79.69 84 MET A C 1
ATOM 673 O O . MET A 1 84 ? 32.640 20.325 -6.315 1.00 79.69 84 MET A O 1
ATOM 677 N N . GLU A 1 85 ? 33.547 19.389 -8.134 1.00 81.12 85 GLU A N 1
ATOM 678 C CA . GLU A 1 85 ? 34.919 19.790 -7.791 1.00 81.12 85 GLU A CA 1
ATOM 679 C C . GLU A 1 85 ? 35.061 21.319 -7.718 1.00 81.12 85 GLU A C 1
ATOM 681 O O . GLU A 1 85 ? 35.600 21.846 -6.749 1.00 81.12 85 GLU A O 1
ATOM 686 N N . LYS A 1 86 ? 34.452 22.056 -8.657 1.00 82.38 86 LYS A N 1
ATOM 687 C CA . LYS A 1 86 ? 34.415 23.530 -8.602 1.00 82.38 86 LYS A CA 1
ATOM 688 C C . LYS A 1 86 ? 33.640 24.061 -7.393 1.00 82.38 86 LYS A C 1
ATOM 690 O O . LYS A 1 86 ? 34.014 25.083 -6.818 1.00 82.38 86 LYS A O 1
ATOM 695 N N . ALA A 1 87 ? 32.548 23.394 -7.020 1.00 76.88 87 ALA A N 1
ATOM 696 C CA . ALA A 1 87 ? 31.759 23.761 -5.849 1.00 76.88 87 ALA A CA 1
ATOM 697 C C . ALA A 1 87 ? 32.549 23.541 -4.549 1.00 76.88 87 ALA A C 1
ATOM 699 O O . ALA A 1 87 ? 32.540 24.422 -3.694 1.00 76.88 87 ALA A O 1
ATOM 700 N N . LYS A 1 88 ? 33.291 22.431 -4.436 1.00 79.69 88 LYS A N 1
ATOM 701 C CA . LYS A 1 88 ? 34.183 22.143 -3.300 1.00 79.69 88 LYS A CA 1
ATOM 702 C C . LYS A 1 88 ? 35.317 23.163 -3.175 1.00 79.69 88 LYS A C 1
ATOM 704 O O . LYS A 1 88 ? 35.622 23.584 -2.066 1.00 79.69 88 LYS A O 1
ATOM 709 N N . GLU A 1 89 ? 35.906 23.591 -4.294 1.00 81.00 89 GLU A N 1
ATOM 710 C CA . GLU A 1 89 ? 36.927 24.653 -4.306 1.00 81.00 89 GLU A CA 1
ATOM 711 C C . GLU A 1 89 ? 36.367 26.005 -3.843 1.00 81.00 89 GLU A C 1
ATOM 713 O O . GLU A 1 89 ? 37.055 26.768 -3.168 1.00 81.00 89 GLU A O 1
ATOM 718 N N . SER A 1 90 ? 35.115 26.305 -4.199 1.00 81.00 90 SER A N 1
ATOM 719 C CA . SER A 1 90 ? 34.484 27.599 -3.910 1.00 81.00 90 SER A CA 1
ATOM 720 C C . SER A 1 90 ? 33.849 27.668 -2.517 1.00 81.00 90 SER A C 1
ATOM 722 O O . SER A 1 90 ? 33.737 28.751 -1.948 1.00 81.00 90 SER A O 1
ATOM 724 N N . LEU A 1 91 ? 33.397 26.532 -1.982 1.00 78.88 91 LEU A N 1
ATOM 725 C CA . LEU A 1 91 ? 32.678 26.410 -0.713 1.00 78.88 91 LEU A CA 1
ATOM 726 C C . LEU A 1 91 ? 33.131 25.126 0.016 1.00 78.88 91 LEU A C 1
ATOM 728 O O . LEU A 1 91 ? 32.422 24.117 0.001 1.00 78.88 91 LEU A O 1
ATOM 732 N N . PRO A 1 92 ? 34.305 25.138 0.671 1.00 74.56 92 PRO A N 1
ATOM 733 C CA . PRO A 1 92 ? 34.870 23.943 1.301 1.00 74.56 92 PRO A CA 1
ATOM 734 C C . PRO A 1 92 ? 34.035 23.438 2.486 1.00 74.56 92 PRO A C 1
ATOM 736 O O . PRO A 1 92 ? 34.028 22.247 2.775 1.00 74.56 92 PRO A O 1
AT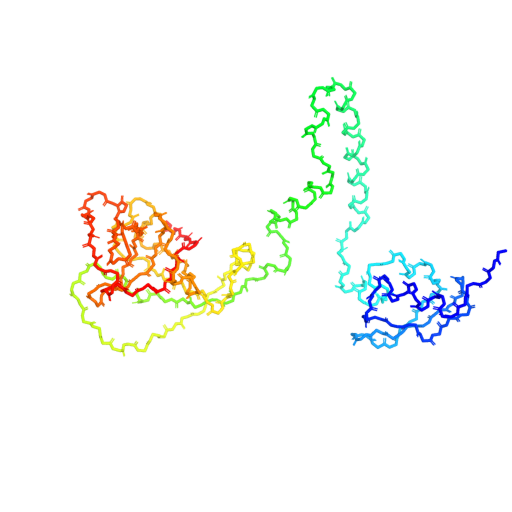OM 739 N N . GLU A 1 93 ? 33.276 24.320 3.138 1.00 76.81 93 GLU A N 1
ATOM 740 C CA . GLU A 1 93 ? 32.471 24.002 4.328 1.00 76.81 93 GLU A CA 1
ATOM 741 C C . GLU A 1 93 ? 31.293 23.057 4.042 1.00 76.81 93 GLU A C 1
ATOM 743 O O . GLU A 1 93 ? 30.761 22.430 4.955 1.00 76.81 93 GLU A O 1
ATOM 748 N N . ILE A 1 94 ? 30.887 22.936 2.773 1.00 72.00 94 ILE A N 1
ATOM 749 C CA . ILE A 1 94 ? 29.818 22.028 2.333 1.00 72.00 94 ILE A CA 1
ATOM 750 C C . ILE A 1 94 ? 30.357 20.820 1.556 1.00 72.00 94 ILE A C 1
ATOM 752 O O . ILE A 1 94 ? 29.575 19.984 1.117 1.00 72.00 94 ILE A O 1
ATOM 756 N N . ALA A 1 95 ? 31.676 20.699 1.368 1.00 69.56 95 ALA A N 1
ATOM 757 C CA . ALA A 1 95 ? 32.272 19.652 0.535 1.00 69.56 95 ALA A CA 1
ATOM 758 C C . ALA A 1 95 ? 31.910 18.234 1.007 1.00 69.56 95 ALA A C 1
ATOM 760 O O . ALA A 1 95 ? 31.656 17.363 0.176 1.00 69.56 95 ALA A O 1
ATOM 761 N N . ASP A 1 96 ? 31.825 18.044 2.325 1.00 71.69 96 ASP A N 1
ATOM 762 C CA . ASP A 1 96 ? 31.506 16.762 2.962 1.00 71.69 96 ASP A CA 1
ATOM 763 C C . ASP A 1 96 ? 29.996 16.473 3.039 1.00 71.69 96 ASP A C 1
ATOM 765 O O . ASP A 1 96 ? 29.596 15.368 3.400 1.00 71.69 96 ASP A O 1
ATOM 769 N N . THR A 1 97 ? 29.139 17.451 2.718 1.00 74.44 97 THR A N 1
ATOM 770 C CA . THR A 1 97 ? 27.670 17.298 2.733 1.00 74.44 97 THR A CA 1
ATOM 771 C C . THR A 1 97 ? 27.074 17.129 1.340 1.00 74.44 97 THR A C 1
ATOM 773 O O . THR A 1 97 ? 25.880 16.860 1.198 1.00 74.44 97 THR A O 1
ATOM 776 N N . LEU A 1 98 ? 27.898 17.284 0.306 1.00 69.44 98 LEU A N 1
ATOM 777 C CA . LEU A 1 98 ? 27.498 17.126 -1.078 1.00 69.44 98 LEU A CA 1
ATOM 778 C C . LEU A 1 98 ? 27.369 15.630 -1.431 1.00 69.44 98 LEU A C 1
ATOM 780 O O . LEU A 1 98 ? 28.343 14.892 -1.282 1.00 69.44 98 LEU A O 1
ATOM 784 N N . PRO A 1 99 ? 26.203 15.176 -1.928 1.00 70.06 99 PRO A N 1
ATOM 785 C CA . PRO A 1 99 ? 25.992 13.770 -2.256 1.00 70.06 99 PRO A CA 1
ATOM 786 C C . PRO A 1 99 ? 26.823 13.345 -3.472 1.00 70.06 99 PRO A C 1
ATOM 788 O O . PRO A 1 99 ? 27.032 14.129 -4.407 1.00 70.06 99 PRO A O 1
ATOM 791 N N . ASP A 1 100 ? 27.270 12.087 -3.479 1.00 76.56 100 ASP A N 1
ATOM 792 C CA . ASP A 1 100 ? 27.941 11.502 -4.644 1.00 76.56 100 ASP A CA 1
ATOM 793 C C . ASP A 1 100 ? 26.926 11.238 -5.769 1.00 76.56 100 ASP A C 1
ATOM 795 O O . ASP A 1 100 ? 25.725 11.064 -5.549 1.00 76.56 100 ASP A O 1
ATOM 799 N N . PHE A 1 101 ? 27.398 11.193 -7.011 1.00 72.25 101 PHE A N 1
ATOM 800 C CA . PHE A 1 101 ? 26.550 10.951 -8.170 1.00 72.25 101 PHE A CA 1
ATOM 801 C C . PHE A 1 101 ? 25.825 9.613 -8.093 1.00 72.25 101 PHE A C 1
ATOM 803 O O . PHE A 1 101 ? 24.678 9.538 -8.519 1.00 72.25 101 PHE A O 1
ATOM 810 N N . ASP A 1 102 ? 26.464 8.573 -7.554 1.00 67.31 102 ASP A N 1
ATOM 811 C CA . ASP A 1 102 ? 25.818 7.271 -7.385 1.00 67.31 102 ASP A CA 1
ATOM 812 C C . ASP A 1 102 ? 24.626 7.368 -6.418 1.00 67.31 102 ASP A C 1
ATOM 814 O O . ASP A 1 102 ? 23.570 6.804 -6.699 1.00 67.31 102 ASP A O 1
ATOM 818 N N . GLU A 1 103 ? 24.735 8.171 -5.356 1.00 68.50 103 GLU A N 1
ATOM 819 C CA . GLU A 1 103 ? 23.651 8.431 -4.400 1.00 68.50 103 GLU A CA 1
ATOM 820 C C . GLU A 1 103 ? 22.517 9.258 -5.031 1.00 68.50 103 GLU A C 1
ATOM 822 O O . GLU A 1 103 ? 21.331 8.969 -4.840 1.00 68.50 103 GLU A O 1
ATOM 827 N N . ILE A 1 104 ? 22.859 10.252 -5.857 1.00 68.44 104 ILE A N 1
ATOM 828 C CA . ILE A 1 104 ? 21.881 11.038 -6.625 1.00 68.44 104 ILE A CA 1
ATOM 829 C C . ILE A 1 104 ? 21.176 10.163 -7.652 1.00 68.44 104 ILE A C 1
ATOM 831 O O . ILE A 1 104 ? 19.959 10.254 -7.806 1.00 68.44 104 ILE A O 1
ATOM 835 N N . VAL A 1 105 ? 21.919 9.319 -8.366 1.00 64.19 105 VAL A N 1
ATOM 836 C CA . VAL A 1 105 ? 21.359 8.388 -9.340 1.00 64.19 105 VAL A CA 1
ATOM 837 C C . VAL A 1 105 ? 20.463 7.401 -8.627 1.00 64.19 105 VAL A C 1
ATOM 839 O O . VAL A 1 105 ? 19.353 7.206 -9.092 1.00 64.19 105 VAL A O 1
ATOM 842 N N . GLU A 1 106 ? 20.865 6.821 -7.501 1.00 61.59 106 GLU A N 1
ATOM 843 C CA . GLU A 1 106 ? 20.026 5.908 -6.724 1.00 61.59 106 GLU A CA 1
ATOM 844 C C . GLU A 1 106 ? 18.743 6.595 -6.235 1.00 61.59 106 GLU A C 1
ATOM 846 O O . GLU A 1 106 ? 17.642 6.083 -6.449 1.00 61.59 106 GLU A O 1
ATOM 851 N N . THR A 1 107 ? 18.854 7.813 -5.709 1.00 63.41 107 THR A N 1
ATOM 852 C CA . THR A 1 107 ? 17.705 8.629 -5.292 1.00 63.41 107 THR A CA 1
ATOM 853 C C . THR A 1 107 ? 16.786 8.950 -6.470 1.00 63.41 107 THR A C 1
ATOM 855 O O . THR A 1 107 ? 15.572 8.759 -6.387 1.00 63.41 107 THR A O 1
ATOM 858 N N . ALA A 1 108 ? 17.337 9.370 -7.608 1.00 61.09 108 ALA A N 1
ATOM 859 C CA . ALA A 1 108 ? 16.586 9.626 -8.833 1.00 61.09 108 ALA A CA 1
ATOM 860 C C . ALA A 1 108 ? 15.974 8.334 -9.388 1.00 61.09 108 ALA A C 1
ATOM 862 O O . ALA A 1 108 ? 14.856 8.328 -9.876 1.00 61.09 108 ALA A O 1
ATOM 863 N N . LEU A 1 109 ? 16.656 7.201 -9.275 1.00 55.03 109 LEU A N 1
ATOM 864 C CA . LEU A 1 109 ? 16.190 5.888 -9.711 1.00 55.03 109 LEU A CA 1
ATOM 865 C C . LEU A 1 109 ? 15.020 5.371 -8.867 1.00 55.03 109 LEU A C 1
ATOM 867 O O . LEU A 1 109 ? 14.233 4.576 -9.391 1.00 55.03 109 LEU A O 1
ATOM 871 N N . VAL A 1 110 ? 14.931 5.786 -7.603 1.00 51.03 110 VAL A N 1
ATOM 872 C CA . VAL A 1 110 ? 13.826 5.490 -6.679 1.00 51.03 110 VAL A CA 1
ATOM 873 C C . VAL A 1 110 ? 12.680 6.494 -6.832 1.00 51.03 110 VAL A C 1
ATOM 875 O O . VAL A 1 110 ? 11.525 6.124 -6.650 1.00 51.03 110 VAL A O 1
ATOM 878 N N . THR A 1 111 ? 12.974 7.741 -7.204 1.00 48.94 111 THR A N 1
ATOM 879 C CA . THR A 1 111 ? 11.978 8.824 -7.309 1.00 48.94 111 THR A CA 1
ATOM 880 C C . THR A 1 111 ? 11.495 9.110 -8.735 1.00 48.94 111 THR A C 1
ATOM 882 O O . THR A 1 111 ? 10.542 9.865 -8.896 1.00 48.94 111 THR A O 1
ATOM 885 N N . ASN A 1 112 ? 12.102 8.519 -9.773 1.00 47.78 112 ASN A N 1
ATOM 886 C CA . ASN A 1 112 ? 11.750 8.771 -11.174 1.00 47.78 112 ASN A CA 1
ATOM 887 C C . ASN A 1 112 ? 10.447 8.044 -11.570 1.00 47.78 112 ASN A C 1
ATOM 889 O O . ASN A 1 112 ? 10.446 6.812 -11.662 1.00 47.78 112 ASN A O 1
ATOM 893 N N . PRO A 1 113 ? 9.369 8.785 -11.890 1.00 44.09 113 PRO A N 1
ATOM 894 C CA . PRO A 1 113 ? 8.054 8.222 -12.194 1.00 44.09 113 PRO A CA 1
ATOM 895 C C . PRO A 1 113 ? 7.950 7.549 -13.580 1.00 44.09 113 PRO A C 1
ATOM 897 O O . PRO A 1 113 ? 6.889 7.049 -13.930 1.00 44.09 113 PRO A O 1
ATOM 900 N N . LEU A 1 114 ? 9.019 7.519 -14.391 1.00 44.59 114 LEU A N 1
ATOM 901 C CA . LEU A 1 114 ? 8.980 7.070 -15.796 1.00 44.59 114 LEU A CA 1
ATOM 902 C C . LEU A 1 114 ? 9.615 5.694 -16.076 1.00 44.59 114 LEU A C 1
ATOM 904 O O . LEU A 1 114 ? 10.076 5.441 -17.194 1.00 44.59 114 LEU A O 1
ATOM 908 N N . ARG A 1 115 ? 9.695 4.777 -15.105 1.00 47.41 115 ARG A N 1
ATOM 909 C CA . ARG A 1 115 ? 10.256 3.446 -15.393 1.00 47.41 115 ARG A CA 1
ATOM 910 C C . ARG A 1 115 ? 9.258 2.470 -16.054 1.00 47.41 115 ARG A C 1
ATOM 912 O O . ARG A 1 115 ? 8.123 2.369 -15.611 1.00 47.41 115 ARG A O 1
ATOM 919 N N . PRO A 1 116 ? 9.691 1.645 -17.029 1.00 41.41 116 PRO A N 1
ATOM 920 C CA . PRO A 1 116 ? 8.854 0.604 -17.637 1.00 41.41 116 PRO A CA 1
ATOM 921 C C . PRO A 1 116 ? 8.526 -0.595 -16.723 1.00 41.41 116 PRO A C 1
ATOM 923 O O . PRO A 1 116 ? 7.622 -1.358 -17.045 1.00 41.41 116 PRO A O 1
ATOM 926 N N . ASP A 1 117 ? 9.232 -0.791 -15.598 1.00 47.31 117 ASP A N 1
ATOM 927 C CA . ASP A 1 117 ? 8.895 -1.792 -14.563 1.00 47.31 117 ASP A CA 1
ATOM 928 C C . ASP A 1 117 ? 7.841 -1.292 -13.551 1.00 47.31 117 ASP A C 1
ATOM 930 O O . ASP A 1 117 ? 7.572 -1.969 -12.560 1.00 47.31 117 ASP A O 1
ATOM 934 N N . LEU A 1 118 ? 7.244 -0.123 -13.825 1.00 50.31 118 LEU A N 1
ATOM 935 C CA . LEU A 1 118 ? 6.094 0.480 -13.138 1.00 50.31 118 LEU A CA 1
ATOM 936 C C . LEU A 1 118 ? 4.780 0.246 -13.893 1.00 50.31 118 LEU A C 1
ATOM 938 O O . LEU A 1 118 ? 3.817 0.962 -13.646 1.00 50.31 118 LEU A O 1
ATOM 942 N N . ALA A 1 119 ? 4.741 -0.696 -14.846 1.00 59.84 119 ALA A N 1
ATOM 943 C CA . ALA A 1 119 ? 3.510 -1.000 -15.568 1.00 59.84 119 ALA A CA 1
ATOM 944 C C . ALA A 1 119 ? 2.364 -1.208 -14.570 1.00 59.84 119 ALA A C 1
ATOM 946 O O . ALA A 1 119 ? 2.531 -1.947 -13.593 1.00 59.84 119 ALA A O 1
ATOM 947 N N . ASP A 1 120 ? 1.240 -0.530 -14.811 1.00 73.12 120 ASP A N 1
ATOM 948 C CA . ASP A 1 120 ? 0.082 -0.606 -13.934 1.00 73.12 120 ASP A CA 1
ATOM 949 C C . ASP A 1 120 ? -0.287 -2.069 -13.695 1.00 73.12 120 ASP A C 1
ATOM 951 O O . ASP A 1 120 ? -0.479 -2.858 -14.628 1.00 73.12 120 ASP A O 1
ATOM 955 N N . VAL A 1 121 ? -0.367 -2.444 -12.424 1.00 84.62 121 VAL A N 1
ATOM 956 C CA . VAL A 1 121 ? -0.793 -3.777 -12.017 1.00 84.62 121 VAL A CA 1
ATOM 957 C C . VAL A 1 121 ? -2.286 -3.763 -11.752 1.00 84.62 121 VAL A C 1
ATOM 959 O O . VAL A 1 121 ? -2.833 -2.788 -11.250 1.00 84.62 121 VAL A O 1
ATOM 962 N N . GLN A 1 122 ? -2.956 -4.861 -12.075 1.00 86.81 122 GLN A N 1
ATOM 963 C CA . GLN A 1 122 ? -4.381 -4.997 -11.804 1.00 86.81 122 GLN A CA 1
ATOM 964 C C . GLN A 1 122 ? -4.594 -5.333 -10.324 1.00 86.81 122 GLN A C 1
ATOM 966 O O . GLN A 1 122 ? -4.053 -6.324 -9.825 1.00 86.81 122 GLN A O 1
ATOM 971 N N . VAL A 1 123 ? -5.384 -4.520 -9.625 1.00 90.31 123 VAL A N 1
ATOM 972 C CA . VAL A 1 123 ? -5.779 -4.747 -8.224 1.00 90.31 123 VAL A CA 1
ATOM 973 C C . VAL A 1 123 ? -7.294 -4.803 -8.103 1.00 90.31 123 VAL A C 1
ATOM 975 O O . VAL A 1 123 ? -8.002 -4.214 -8.918 1.00 90.31 123 VAL A O 1
ATOM 978 N N . ARG A 1 124 ? -7.793 -5.500 -7.076 1.00 91.75 124 ARG A N 1
ATOM 979 C CA . ARG A 1 124 ? -9.236 -5.620 -6.836 1.00 91.75 124 ARG A CA 1
ATOM 980 C C . ARG A 1 124 ? -9.823 -4.260 -6.473 1.00 91.75 124 ARG A C 1
ATOM 982 O O . ARG A 1 124 ? -9.277 -3.577 -5.608 1.00 91.75 124 ARG A O 1
ATOM 989 N N . TYR A 1 125 ? -10.949 -3.906 -7.071 1.00 89.69 125 TYR A N 1
ATOM 990 C CA . TYR A 1 125 ? -11.733 -2.719 -6.766 1.00 89.69 125 TYR A CA 1
ATOM 991 C C . TYR A 1 125 ? -13.171 -3.100 -6.444 1.00 89.69 125 TYR A C 1
ATOM 993 O O . TYR A 1 125 ? -13.800 -3.889 -7.142 1.00 89.69 125 TYR A O 1
ATOM 1001 N N . TYR A 1 126 ? -13.681 -2.518 -5.369 1.00 85.38 126 TYR A N 1
ATOM 1002 C CA . TYR A 1 126 ? -15.015 -2.762 -4.857 1.00 85.38 126 TYR A CA 1
ATOM 1003 C C . TYR A 1 126 ? -15.779 -1.428 -4.811 1.00 85.38 126 TYR A C 1
ATOM 1005 O O . TYR A 1 126 ? -15.721 -0.723 -3.794 1.00 85.38 126 TYR A O 1
ATOM 1013 N N . PRO A 1 127 ? -16.472 -1.045 -5.900 1.00 73.00 127 PRO A N 1
ATOM 1014 C CA . PRO A 1 127 ? -17.202 0.224 -5.971 1.00 73.00 127 PRO A CA 1
ATOM 1015 C C . PRO A 1 127 ? -18.403 0.261 -5.015 1.00 73.00 127 PRO A C 1
ATOM 1017 O O . PRO A 1 127 ? -18.692 1.300 -4.414 1.00 73.00 127 PRO A O 1
ATOM 1020 N N . ASP A 1 128 ? -19.057 -0.889 -4.832 1.00 61.69 128 ASP A N 1
ATOM 1021 C CA . ASP A 1 128 ? -20.322 -1.016 -4.101 1.00 61.69 128 ASP A CA 1
ATOM 1022 C C . ASP A 1 128 ? -20.176 -1.547 -2.676 1.00 61.69 128 ASP A C 1
ATOM 1024 O O . ASP A 1 128 ? -21.154 -1.603 -1.928 1.00 61.69 128 ASP A O 1
ATOM 1028 N N . VAL A 1 129 ? -18.951 -1.865 -2.246 1.00 60.41 129 VAL A N 1
ATOM 1029 C CA . VAL A 1 129 ? -18.683 -2.203 -0.845 1.00 60.41 129 VAL A CA 1
ATOM 1030 C C . VAL A 1 129 ? -18.724 -0.916 -0.027 1.00 60.41 129 VAL A C 1
ATOM 1032 O O . VAL A 1 129 ? -17.728 -0.240 0.222 1.00 60.41 129 VAL A O 1
ATOM 1035 N N . SER A 1 130 ? -19.934 -0.558 0.387 1.00 51.75 130 SER A N 1
ATOM 1036 C CA . SER A 1 130 ? -20.194 0.583 1.248 1.00 51.75 130 SER A CA 1
ATOM 1037 C C . SER A 1 130 ? -19.665 0.325 2.654 1.00 51.75 130 SER A C 1
ATOM 1039 O O . SER A 1 130 ? -20.182 -0.521 3.389 1.00 51.75 130 SER A O 1
ATOM 1041 N N . PHE A 1 131 ? -18.669 1.111 3.056 1.00 50.75 131 PHE A N 1
ATOM 1042 C CA . PHE A 1 131 ? -18.284 1.277 4.452 1.00 50.75 131 PHE A CA 1
ATOM 1043 C C . PHE A 1 131 ? -19.375 2.094 5.163 1.00 50.75 131 PHE A C 1
ATOM 1045 O O . PHE A 1 131 ? -19.274 3.308 5.305 1.00 50.75 131 PHE A O 1
ATOM 1052 N N . MET A 1 132 ? -20.490 1.444 5.515 1.00 40.53 132 MET A N 1
ATOM 1053 C CA . MET A 1 132 ? -21.656 2.126 6.077 1.00 40.53 132 MET A CA 1
ATOM 1054 C C . MET A 1 132 ? -21.392 2.655 7.498 1.00 40.53 132 MET A C 1
ATOM 1056 O O . MET A 1 132 ? -21.000 1.944 8.431 1.00 40.53 132 MET A O 1
ATOM 1060 N N . GLY A 1 133 ? -21.686 3.941 7.688 1.00 32.59 133 GLY A N 1
ATOM 1061 C CA . GLY A 1 133 ? -21.749 4.589 8.997 1.00 32.59 133 GLY A CA 1
ATOM 1062 C C . GLY A 1 133 ? -22.828 4.005 9.928 1.00 32.59 133 GLY A C 1
ATOM 1063 O O . GLY A 1 133 ? -22.612 4.004 11.141 1.00 32.59 133 GLY A O 1
ATOM 1064 N N . GLY A 1 134 ? -23.918 3.435 9.386 1.00 35.09 134 GLY A N 1
ATOM 1065 C CA . GLY A 1 134 ? -25.173 3.089 10.091 1.00 35.09 134 GLY A CA 1
ATOM 1066 C C . GLY A 1 134 ? -25.575 1.599 10.096 1.00 35.09 134 GLY A C 1
ATOM 1067 O O . GLY A 1 134 ? -24.851 0.770 9.558 1.00 35.09 134 GLY A O 1
ATOM 1068 N N . GLU A 1 135 ? -26.645 1.249 10.837 1.00 39.88 135 GLU A N 1
ATOM 1069 C CA . GLU A 1 135 ? -27.183 -0.127 11.029 1.00 39.88 135 GLU A CA 1
ATOM 1070 C C . GLU A 1 135 ? -27.805 -0.650 9.735 1.00 39.88 135 GLU A C 1
ATOM 1072 O O . GLU A 1 135 ? -28.812 -0.125 9.282 1.00 39.88 135 GLU A O 1
ATOM 1077 N N . GLY A 1 136 ? -27.174 -1.657 9.130 1.00 37.03 136 GLY A N 1
ATOM 1078 C CA . GLY A 1 136 ? -27.627 -2.301 7.902 1.00 37.03 136 GLY A CA 1
ATOM 1079 C C . GLY A 1 136 ? -26.992 -3.683 7.762 1.00 37.03 136 GLY A C 1
ATOM 1080 O O . GLY A 1 136 ? -25.818 -3.856 8.086 1.00 37.03 136 GLY A O 1
ATOM 1081 N N . ASP A 1 137 ? -27.824 -4.637 7.357 1.00 40.97 137 ASP A N 1
ATOM 1082 C CA . ASP A 1 137 ? -27.675 -6.092 7.432 1.00 40.97 137 ASP A CA 1
ATOM 1083 C C . ASP A 1 137 ? -26.542 -6.660 6.554 1.00 40.97 137 ASP A C 1
ATOM 1085 O O . ASP A 1 137 ? -26.283 -6.187 5.445 1.00 40.97 137 ASP A O 1
ATOM 1089 N N . SER A 1 138 ? -25.861 -7.691 7.056 1.00 42.97 138 SER A N 1
ATOM 1090 C CA . SER A 1 138 ? -24.758 -8.381 6.383 1.00 42.97 138 SER A CA 1
ATOM 1091 C C . SER A 1 138 ? -25.290 -9.572 5.590 1.00 42.97 138 SER A C 1
ATOM 1093 O O . SER A 1 138 ? -25.087 -10.720 5.979 1.00 42.97 138 SER A O 1
ATOM 1095 N N . SER A 1 139 ? -25.991 -9.324 4.487 1.00 37.03 139 SER A N 1
ATOM 1096 C CA . SER A 1 139 ? -26.291 -10.395 3.534 1.00 37.03 139 SER A CA 1
ATOM 1097 C C . SER A 1 139 ? -25.091 -10.625 2.617 1.00 37.03 139 SER A C 1
ATOM 1099 O O . SER A 1 139 ? -24.529 -9.658 2.101 1.00 37.03 139 SER A O 1
ATOM 1101 N N . ASP A 1 140 ? -24.733 -11.895 2.416 1.00 39.91 140 ASP A N 1
ATOM 1102 C CA . ASP A 1 140 ? -23.726 -12.431 1.491 1.00 39.91 140 ASP A CA 1
ATOM 1103 C C . ASP A 1 140 ? -23.952 -11.982 0.032 1.00 39.91 140 ASP A C 1
ATOM 1105 O O . ASP A 1 140 ? -24.335 -12.759 -0.845 1.00 39.91 140 ASP A O 1
ATOM 1109 N N . VAL A 1 141 ? -23.718 -10.704 -0.260 1.00 43.38 141 VAL A N 1
ATOM 1110 C CA . VAL A 1 141 ? -23.567 -10.235 -1.633 1.00 43.38 141 VAL A CA 1
ATOM 1111 C C . VAL A 1 141 ? -22.251 -10.831 -2.109 1.00 43.38 141 VAL A C 1
ATOM 1113 O O . VAL A 1 141 ? -21.202 -10.545 -1.531 1.00 43.38 141 VAL A O 1
ATOM 1116 N N . ARG A 1 142 ? -22.300 -11.690 -3.135 1.00 42.28 142 ARG A N 1
ATOM 1117 C CA . ARG A 1 142 ? -21.108 -12.030 -3.918 1.00 42.28 142 ARG A CA 1
ATOM 1118 C C . ARG A 1 142 ? -20.449 -10.706 -4.277 1.00 42.28 142 ARG A C 1
ATOM 1120 O O . ARG A 1 142 ? -21.012 -9.952 -5.062 1.00 42.28 142 ARG A O 1
ATOM 1127 N N . GLU A 1 143 ? -19.328 -10.396 -3.636 1.00 57.75 143 GLU A N 1
ATOM 1128 C CA . GLU A 1 143 ? -18.593 -9.172 -3.915 1.00 57.75 143 GLU A CA 1
ATOM 1129 C C . GLU A 1 143 ? -17.964 -9.341 -5.299 1.00 57.75 143 GLU A C 1
ATOM 1131 O O . GLU A 1 143 ? -16.824 -9.790 -5.426 1.00 57.75 143 GLU A O 1
ATOM 1136 N N . GLU A 1 144 ? -18.739 -9.069 -6.349 1.00 63.53 144 GLU A N 1
ATOM 1137 C CA . GLU A 1 144 ? -18.190 -8.882 -7.682 1.00 63.53 144 GLU A CA 1
ATOM 1138 C C . GLU A 1 144 ? -17.218 -7.712 -7.576 1.00 63.53 144 GLU A C 1
ATOM 1140 O O . GLU A 1 144 ? -17.593 -6.573 -7.297 1.00 63.53 144 GLU A O 1
ATOM 1145 N N . CYS A 1 145 ? -15.934 -8.042 -7.668 1.00 76.56 145 CYS A N 1
ATOM 1146 C CA . CYS A 1 145 ? -14.875 -7.061 -7.697 1.00 76.56 145 CYS A CA 1
ATOM 1147 C C . CYS A 1 145 ? -14.487 -6.804 -9.142 1.00 76.56 145 CYS A C 1
ATOM 1149 O O . CYS A 1 145 ? -14.368 -7.717 -9.962 1.00 76.56 145 CYS A O 1
ATOM 1151 N N . GLU A 1 146 ? -14.274 -5.536 -9.437 1.00 86.56 146 GLU A N 1
ATOM 1152 C CA . GLU A 1 146 ? -13.630 -5.116 -10.663 1.00 86.56 146 GLU A CA 1
ATOM 1153 C C . GLU A 1 146 ? -12.113 -5.171 -10.473 1.00 86.56 146 GLU A C 1
ATOM 1155 O O . GLU A 1 146 ? -11.599 -5.296 -9.357 1.00 86.56 146 GLU A O 1
ATOM 1160 N N . TYR A 1 147 ? -11.379 -5.059 -11.573 1.00 86.31 147 TYR A N 1
ATOM 1161 C CA . TYR A 1 147 ? -9.936 -4.877 -11.540 1.00 86.31 147 TYR A CA 1
ATOM 1162 C C . TYR A 1 147 ? -9.601 -3.525 -12.149 1.00 86.31 147 TYR A C 1
ATOM 1164 O O . TYR A 1 147 ? -10.049 -3.212 -13.252 1.00 86.31 147 TYR A O 1
ATOM 1172 N N . ILE A 1 148 ? -8.833 -2.726 -11.413 1.00 87.44 148 ILE A N 1
ATOM 1173 C CA . ILE A 1 148 ? -8.370 -1.415 -11.869 1.00 87.44 148 ILE A CA 1
ATOM 1174 C C . ILE A 1 148 ? -6.843 -1.403 -11.977 1.00 87.44 148 ILE A C 1
ATOM 1176 O O . ILE A 1 148 ? -6.170 -2.075 -11.184 1.00 87.44 148 ILE A O 1
ATOM 1180 N N . PRO A 1 149 ? -6.279 -0.633 -12.925 1.00 88.62 149 PRO A N 1
ATOM 1181 C CA . PRO A 1 149 ? -4.850 -0.360 -12.950 1.00 88.62 149 PRO A CA 1
ATOM 1182 C C . PRO A 1 149 ? -4.430 0.392 -11.681 1.00 88.62 149 PRO A C 1
ATOM 1184 O O . PRO A 1 149 ? -5.093 1.333 -11.246 1.00 88.62 149 PRO A O 1
ATOM 1187 N N . PHE A 1 150 ? -3.316 -0.028 -11.092 1.00 88.56 150 PHE A N 1
ATOM 1188 C CA . PHE A 1 150 ? -2.703 0.599 -9.930 1.00 88.56 150 PHE A CA 1
ATOM 1189 C C . PHE A 1 150 ? -1.197 0.709 -10.137 1.00 88.56 150 PHE A C 1
ATOM 1191 O O . PHE A 1 150 ? -0.566 -0.226 -10.631 1.00 88.56 150 PHE A O 1
ATOM 1198 N N . ASP A 1 151 ? -0.612 1.819 -9.695 1.00 86.06 151 ASP A N 1
ATOM 1199 C CA . ASP A 1 151 ? 0.817 2.085 -9.846 1.00 86.06 151 ASP A CA 1
ATOM 1200 C C . ASP A 1 151 ? 1.661 1.009 -9.131 1.00 86.06 151 ASP A C 1
ATOM 1202 O O . ASP A 1 151 ? 1.724 0.922 -7.893 1.00 86.06 151 ASP A O 1
ATOM 1206 N N . GLY A 1 152 ? 2.342 0.177 -9.926 1.00 82.56 152 GLY A N 1
ATOM 1207 C CA . GLY A 1 152 ? 3.205 -0.895 -9.430 1.00 82.56 152 GLY A CA 1
ATOM 1208 C C . GLY A 1 152 ? 4.403 -0.386 -8.616 1.00 82.56 152 GLY A C 1
ATOM 1209 O O . GLY A 1 152 ? 4.894 -1.088 -7.725 1.00 82.56 152 GLY A O 1
ATOM 1210 N N . GLY A 1 153 ? 4.852 0.848 -8.851 1.00 81.50 153 GLY A N 1
ATOM 1211 C CA . GLY A 1 153 ? 5.909 1.513 -8.088 1.00 81.50 153 GLY A CA 1
ATOM 1212 C C . GLY A 1 153 ? 5.526 1.818 -6.659 1.00 81.50 153 GLY A C 1
ATOM 1213 O O . GLY A 1 153 ? 6.338 1.609 -5.749 1.00 81.50 153 GLY A O 1
ATOM 1214 N N . ILE A 1 154 ? 4.280 2.245 -6.440 1.00 85.19 154 ILE A N 1
ATOM 1215 C CA . ILE A 1 154 ? 3.744 2.465 -5.091 1.00 85.19 154 ILE A CA 1
ATOM 1216 C C . ILE A 1 154 ? 3.770 1.143 -4.320 1.00 85.19 154 ILE A C 1
ATOM 1218 O O . ILE A 1 154 ? 4.264 1.096 -3.188 1.00 85.19 154 ILE A O 1
ATOM 1222 N N . LEU A 1 155 ? 3.324 0.048 -4.942 1.00 87.00 155 LEU A N 1
ATOM 1223 C CA . LEU A 1 155 ? 3.322 -1.272 -4.307 1.00 87.00 155 LEU A CA 1
ATOM 1224 C C . LEU A 1 155 ? 4.734 -1.779 -4.005 1.00 87.00 155 LEU A C 1
ATOM 1226 O O . LEU A 1 155 ? 4.989 -2.257 -2.898 1.00 87.00 155 LEU A O 1
ATOM 1230 N N . LYS A 1 156 ? 5.676 -1.617 -4.941 1.00 82.56 156 LYS A N 1
ATOM 1231 C CA . LYS A 1 156 ? 7.087 -1.995 -4.763 1.00 82.56 156 LYS A CA 1
ATOM 1232 C C . LYS A 1 156 ? 7.737 -1.218 -3.619 1.00 82.56 156 LYS A C 1
ATOM 1234 O O . LYS A 1 156 ? 8.371 -1.822 -2.754 1.00 82.56 156 LYS A O 1
ATOM 1239 N N . THR A 1 157 ? 7.512 0.095 -3.564 1.00 83.75 157 THR A N 1
ATOM 1240 C CA . THR A 1 157 ? 8.009 0.980 -2.497 1.00 83.75 157 THR A CA 1
ATOM 1241 C C . THR A 1 157 ? 7.458 0.579 -1.133 1.00 83.75 157 THR A C 1
ATOM 1243 O O . THR A 1 157 ? 8.193 0.525 -0.146 1.00 83.75 157 THR A O 1
ATOM 1246 N N . LYS A 1 158 ? 6.165 0.246 -1.064 1.00 84.31 158 LYS A N 1
ATOM 1247 C CA . LYS A 1 158 ? 5.512 -0.206 0.173 1.00 84.31 158 LYS A CA 1
ATOM 1248 C C . LYS A 1 158 ? 5.742 -1.687 0.489 1.00 84.31 158 LYS A C 1
ATOM 1250 O O . LYS A 1 158 ? 5.376 -2.119 1.578 1.00 84.31 158 LYS A O 1
ATOM 1255 N N . ARG A 1 159 ? 6.380 -2.446 -0.413 1.00 89.00 159 ARG A N 1
ATOM 1256 C CA . ARG A 1 159 ? 6.584 -3.905 -0.335 1.00 89.00 159 ARG A CA 1
ATOM 1257 C C . ARG A 1 159 ? 5.268 -4.688 -0.198 1.00 89.00 159 ARG A C 1
ATOM 1259 O O . ARG A 1 159 ? 5.216 -5.701 0.496 1.00 89.00 159 ARG A O 1
ATOM 1266 N N . ILE A 1 160 ? 4.217 -4.225 -0.873 1.00 88.19 160 ILE A N 1
ATOM 1267 C CA . ILE A 1 160 ? 2.886 -4.846 -0.891 1.00 88.19 160 ILE A CA 1
ATOM 1268 C C . ILE A 1 160 ? 2.730 -5.641 -2.191 1.00 88.19 160 ILE A C 1
ATOM 1270 O O . ILE A 1 160 ? 3.130 -5.188 -3.260 1.00 88.19 160 ILE A O 1
ATOM 1274 N N . LYS A 1 161 ? 2.150 -6.843 -2.120 1.00 87.81 161 LYS A N 1
ATOM 1275 C CA . LYS A 1 161 ? 1.812 -7.636 -3.315 1.00 87.81 161 LYS A CA 1
ATOM 1276 C C . LYS A 1 161 ? 0.454 -7.197 -3.861 1.00 87.81 161 LYS A C 1
ATOM 1278 O O . LYS 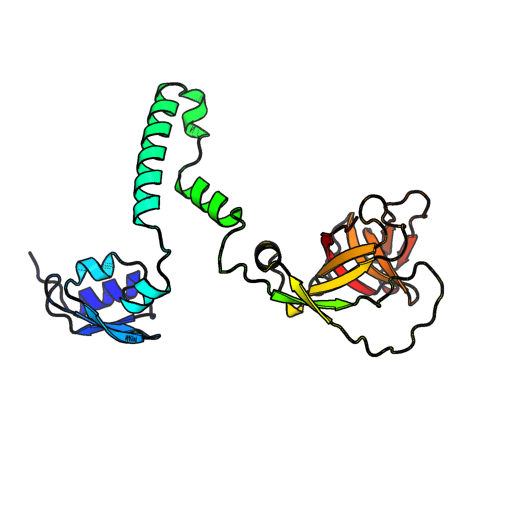A 1 161 ? -0.478 -7.079 -3.074 1.00 87.81 161 LYS A O 1
ATOM 1283 N N . ALA A 1 162 ? 0.312 -7.054 -5.180 1.00 87.88 162 ALA A N 1
ATOM 1284 C CA . ALA A 1 162 ? -0.945 -6.650 -5.830 1.00 87.88 162 ALA A CA 1
ATOM 1285 C C . ALA A 1 162 ? -2.156 -7.513 -5.413 1.00 87.88 162 ALA A C 1
ATOM 1287 O O . ALA A 1 162 ? -3.229 -6.994 -5.138 1.00 87.88 162 ALA A O 1
ATOM 1288 N N . GLU A 1 163 ? -1.959 -8.823 -5.235 1.00 87.81 163 GLU A N 1
ATOM 1289 C CA . GLU A 1 163 ? -2.988 -9.773 -4.768 1.00 87.81 163 GLU A CA 1
ATOM 1290 C C . GLU A 1 163 ? -3.520 -9.496 -3.347 1.00 87.81 163 GLU A C 1
ATOM 1292 O O . GLU A 1 163 ? -4.544 -10.056 -2.940 1.00 87.81 163 GLU A O 1
ATOM 1297 N N . LYS A 1 164 ? -2.796 -8.689 -2.563 1.00 91.75 164 LYS A N 1
ATOM 1298 C CA . LYS A 1 164 ? -3.148 -8.256 -1.203 1.00 91.75 164 LYS A CA 1
ATOM 1299 C C . LYS A 1 164 ? -3.684 -6.826 -1.165 1.00 91.75 164 LYS A C 1
ATOM 1301 O O . LYS A 1 164 ? -3.913 -6.309 -0.076 1.00 91.75 164 LYS A O 1
ATOM 1306 N N . VAL A 1 165 ? -3.871 -6.203 -2.325 1.00 93.75 165 VAL A N 1
ATOM 1307 C CA . VAL A 1 165 ? -4.454 -4.871 -2.444 1.00 93.75 165 VAL A CA 1
ATOM 1308 C C . VAL A 1 165 ? -5.928 -5.003 -2.787 1.00 93.75 165 VAL A C 1
ATOM 1310 O O . VAL A 1 165 ? -6.299 -5.684 -3.745 1.00 93.75 165 VAL A O 1
ATOM 1313 N N . ALA A 1 166 ? -6.750 -4.313 -2.008 1.00 91.94 166 ALA A N 1
ATOM 1314 C CA . ALA A 1 166 ? -8.153 -4.098 -2.307 1.00 91.94 166 ALA A CA 1
ATOM 1315 C C . ALA A 1 166 ? -8.457 -2.600 -2.237 1.00 91.94 166 ALA A C 1
ATOM 1317 O O . ALA A 1 166 ? -8.120 -1.929 -1.258 1.00 91.94 166 ALA A O 1
ATOM 1318 N N . CYS A 1 167 ? -9.074 -2.082 -3.290 1.00 92.94 167 CYS A N 1
ATOM 1319 C CA . CYS A 1 167 ? -9.484 -0.697 -3.410 1.00 92.94 167 CYS A CA 1
ATOM 1320 C C . CYS A 1 167 ? -10.981 -0.567 -3.127 1.00 92.94 167 CYS A C 1
ATOM 1322 O O . CYS A 1 167 ? -11.777 -1.383 -3.587 1.00 92.94 167 CYS A O 1
ATOM 1324 N N . PHE A 1 168 ? -11.369 0.475 -2.401 1.00 90.50 168 PHE A N 1
ATOM 1325 C CA . PHE A 1 168 ? -12.753 0.707 -1.993 1.00 90.50 168 PHE A CA 1
ATOM 1326 C C . PHE A 1 168 ? -13.142 2.162 -2.205 1.00 90.50 168 PHE A C 1
ATOM 1328 O O . PHE A 1 168 ? -12.314 3.060 -2.024 1.00 90.50 168 PHE A O 1
ATOM 1335 N N . LYS A 1 169 ? -14.412 2.402 -2.536 1.00 88.38 169 LYS A N 1
ATOM 1336 C CA . LYS A 1 169 ? -14.968 3.755 -2.573 1.00 88.38 169 LYS A CA 1
ATOM 1337 C C . LYS A 1 169 ? -15.444 4.176 -1.182 1.00 88.38 169 LYS A C 1
ATOM 1339 O O . LYS A 1 169 ? -16.221 3.476 -0.533 1.00 88.38 169 LYS A O 1
ATOM 1344 N N . MET A 1 170 ? -14.976 5.330 -0.723 1.00 87.25 170 MET A N 1
ATOM 1345 C CA . MET A 1 170 ? -15.397 5.940 0.533 1.00 87.25 170 MET A CA 1
ATOM 1346 C C . MET A 1 170 ? -16.837 6.439 0.417 1.00 87.25 170 MET A C 1
ATOM 1348 O O . MET A 1 170 ? -17.187 7.127 -0.542 1.00 87.25 170 MET A O 1
ATOM 1352 N N . LYS A 1 171 ? -17.654 6.117 1.423 1.00 85.50 171 LYS A N 1
ATOM 1353 C CA . LYS A 1 171 ? -18.997 6.675 1.619 1.00 85.50 171 LYS A CA 1
ATOM 1354 C C . LYS A 1 171 ? -19.071 7.331 2.995 1.00 85.50 171 LYS A C 1
ATOM 1356 O O . LYS A 1 171 ? -18.526 6.784 3.960 1.00 85.50 171 LYS A O 1
ATOM 1361 N N . GLY A 1 172 ? -19.758 8.465 3.075 1.00 85.25 172 GLY A N 1
ATOM 1362 C CA . GLY A 1 172 ? -19.791 9.315 4.262 1.00 85.25 172 GLY A CA 1
ATOM 1363 C C . GLY A 1 172 ? -18.495 10.095 4.504 1.00 85.25 172 GLY A C 1
ATOM 1364 O O . GLY A 1 172 ? -17.475 9.908 3.840 1.00 85.25 172 GLY A O 1
ATOM 1365 N N . ASP A 1 173 ? -18.542 10.957 5.509 1.00 88.88 173 ASP A N 1
ATOM 1366 C CA . ASP A 1 173 ? -17.601 12.055 5.748 1.00 88.88 173 ASP A CA 1
ATOM 1367 C C . ASP A 1 173 ? -16.866 11.943 7.093 1.00 88.88 173 ASP A C 1
ATOM 1369 O O . ASP A 1 173 ? -16.154 12.852 7.504 1.00 88.88 173 ASP A O 1
ATOM 1373 N N . SER A 1 174 ? -16.979 10.811 7.793 1.00 85.88 174 SER A N 1
ATOM 1374 C CA . SER A 1 174 ? -16.378 10.653 9.128 1.00 85.88 174 SER A CA 1
ATOM 1375 C C . SER A 1 174 ? -14.841 10.728 9.160 1.00 85.88 174 SER A C 1
ATOM 1377 O O . SER A 1 174 ? -14.233 10.801 10.227 1.00 85.88 174 SER A O 1
ATOM 1379 N N . MET A 1 175 ? -14.206 10.665 7.990 1.00 91.44 175 MET A N 1
ATOM 1380 C CA . MET A 1 175 ? -12.764 10.822 7.812 1.00 91.44 175 MET A CA 1
ATOM 1381 C C . MET A 1 175 ? -12.398 12.143 7.116 1.00 91.44 175 MET A C 1
ATOM 1383 O O . MET A 1 175 ? -11.228 12.348 6.795 1.00 91.44 175 MET A O 1
ATOM 1387 N N . PHE A 1 176 ? -13.359 13.039 6.876 1.00 90.00 176 PHE A N 1
ATOM 1388 C CA . PHE A 1 176 ? -13.101 14.390 6.384 1.00 90.00 176 PHE A CA 1
ATOM 1389 C C . PHE A 1 176 ? -12.317 15.192 7.442 1.00 90.00 176 PHE A C 1
ATOM 1391 O O . PHE A 1 176 ? -12.649 15.093 8.620 1.00 90.00 176 PHE A O 1
ATOM 1398 N N . PRO A 1 177 ? -11.280 15.970 7.072 1.00 88.94 177 PRO A N 1
ATOM 1399 C CA . PRO A 1 177 ? -10.862 16.317 5.709 1.00 88.94 177 PRO A CA 1
ATOM 1400 C C . PRO A 1 177 ? -9.875 15.337 5.058 1.00 88.94 177 PRO A C 1
ATOM 1402 O O . PRO A 1 177 ? -9.598 15.461 3.869 1.00 88.94 177 PRO A O 1
ATOM 1405 N N . THR A 1 178 ? -9.336 14.369 5.801 1.00 89.19 178 THR A N 1
ATOM 1406 C CA . THR A 1 178 ? -8.283 13.463 5.308 1.00 89.19 178 THR A CA 1
ATOM 1407 C C . THR A 1 178 ? -8.748 12.579 4.156 1.00 89.19 178 THR A C 1
ATOM 1409 O O . THR A 1 178 ? -8.011 12.383 3.194 1.00 89.19 178 THR A O 1
ATOM 1412 N N . LEU A 1 179 ? -9.952 12.015 4.263 1.00 89.88 179 LEU A N 1
ATOM 1413 C CA . LEU A 1 179 ? -10.581 11.195 3.230 1.00 89.88 179 LEU A CA 1
ATOM 1414 C C . LEU A 1 179 ? -11.992 11.733 2.981 1.00 89.88 179 LEU A C 1
ATOM 1416 O O . LEU A 1 179 ? -12.929 11.308 3.664 1.00 89.88 179 LEU A O 1
ATOM 1420 N N . PRO A 1 180 ? -12.146 12.675 2.035 1.00 89.44 180 PRO A N 1
ATOM 1421 C CA . PRO A 1 180 ? -13.452 13.158 1.615 1.00 89.44 180 PRO A CA 1
ATOM 1422 C C . PRO A 1 180 ? -14.344 12.026 1.100 1.00 89.44 180 PRO A C 1
ATOM 1424 O O . PRO A 1 180 ? -13.855 11.014 0.580 1.00 89.44 180 PRO A O 1
ATOM 1427 N N . GLU A 1 181 ? -15.656 12.214 1.203 1.00 86.81 181 GLU A N 1
ATOM 1428 C CA . GLU A 1 181 ? -16.620 11.304 0.592 1.00 86.81 181 GLU A CA 1
ATOM 1429 C C . GLU A 1 181 ? -16.353 11.146 -0.916 1.00 86.81 181 GLU A C 1
ATOM 1431 O O . GLU A 1 181 ? -15.936 12.083 -1.594 1.00 86.81 181 GLU A O 1
ATOM 1436 N N . GLY A 1 182 ? -16.540 9.932 -1.444 1.00 86.69 182 GLY A N 1
ATOM 1437 C CA . GLY A 1 182 ? -16.282 9.614 -2.849 1.00 86.69 182 GLY A CA 1
ATOM 1438 C C . GLY A 1 182 ? -14.825 9.275 -3.178 1.00 86.69 182 GLY A C 1
ATOM 1439 O O . GLY A 1 182 ? -14.578 8.719 -4.250 1.00 86.69 182 GLY A O 1
ATOM 1440 N N . SER A 1 183 ? -13.880 9.520 -2.261 1.00 90.31 183 SER A N 1
ATOM 1441 C CA . SER A 1 183 ? -12.472 9.129 -2.425 1.00 90.31 183 SER A CA 1
ATOM 1442 C C . SER A 1 183 ? -12.317 7.622 -2.630 1.00 90.31 183 SER A C 1
ATOM 1444 O O . SER A 1 183 ? -13.057 6.825 -2.056 1.00 90.31 183 SER A O 1
ATOM 1446 N N . THR A 1 184 ? -11.308 7.206 -3.390 1.00 91.75 184 THR A N 1
ATOM 1447 C CA . THR A 1 184 ? -10.912 5.793 -3.478 1.00 91.75 184 THR A CA 1
ATOM 1448 C C . THR A 1 184 ? -9.742 5.537 -2.541 1.00 91.75 184 THR A C 1
ATOM 1450 O O . THR A 1 184 ? -8.765 6.281 -2.562 1.00 91.75 184 THR A O 1
ATOM 1453 N N . VAL A 1 185 ? -9.821 4.493 -1.718 1.00 94.00 185 VAL A N 1
ATOM 1454 C CA . VAL A 1 185 ? -8.752 4.086 -0.792 1.00 94.00 185 VAL A CA 1
ATOM 1455 C C . VAL A 1 185 ? -8.207 2.721 -1.178 1.00 94.00 185 VAL A C 1
ATOM 1457 O O . VAL A 1 185 ? -8.983 1.830 -1.507 1.00 94.00 185 VAL A O 1
ATOM 1460 N N . ALA A 1 186 ? -6.890 2.539 -1.087 1.00 95.12 186 ALA A N 1
ATOM 1461 C CA . ALA A 1 186 ? -6.238 1.245 -1.263 1.00 95.12 186 ALA A CA 1
ATOM 1462 C C . ALA A 1 186 ? -5.806 0.672 0.093 1.00 95.12 186 ALA A C 1
ATOM 1464 O O . ALA A 1 186 ? -5.116 1.328 0.886 1.00 95.12 186 ALA A O 1
ATOM 1465 N N . VAL A 1 187 ? -6.223 -0.565 0.351 1.00 95.31 187 VAL A N 1
ATOM 1466 C CA . VAL A 1 187 ? -6.023 -1.289 1.608 1.00 95.31 187 VAL A CA 1
ATOM 1467 C C . VAL A 1 187 ? -5.035 -2.430 1.394 1.00 95.31 187 VAL A C 1
ATOM 1469 O O . VAL A 1 187 ? -5.200 -3.243 0.489 1.00 95.31 187 VAL A O 1
ATOM 1472 N N . ASP A 1 188 ? -4.024 -2.502 2.258 1.00 95.31 188 ASP A N 1
ATOM 1473 C CA . ASP A 1 188 ? -3.114 -3.639 2.383 1.00 95.31 188 ASP A CA 1
ATOM 1474 C C . ASP A 1 188 ? -3.728 -4.693 3.307 1.00 95.31 188 ASP A C 1
ATOM 1476 O O . ASP A 1 188 ? -3.674 -4.586 4.539 1.00 95.31 188 ASP A O 1
ATOM 1480 N N . GLU A 1 189 ? -4.300 -5.729 2.705 1.00 90.25 189 GLU A N 1
ATOM 1481 C CA . GLU A 1 189 ? -4.900 -6.863 3.403 1.00 90.25 189 GLU A CA 1
ATOM 1482 C C . GLU A 1 189 ? -3.867 -7.818 4.018 1.00 90.25 189 GLU A C 1
ATOM 1484 O O . GLU A 1 189 ? -4.229 -8.716 4.779 1.00 90.25 189 GLU A O 1
ATOM 1489 N N . GLY A 1 190 ? -2.576 -7.660 3.709 1.00 86.69 190 GLY A N 1
ATOM 1490 C CA . GLY A 1 190 ? -1.499 -8.380 4.390 1.00 86.69 190 GLY A CA 1
ATOM 1491 C C . GLY A 1 190 ? -1.237 -7.846 5.800 1.00 86.69 190 GLY A C 1
ATOM 1492 O O . GLY A 1 190 ? -0.746 -8.579 6.660 1.00 86.69 190 GLY A O 1
ATOM 1493 N N . ASN A 1 191 ? -1.600 -6.590 6.068 1.00 82.06 191 ASN A N 1
ATOM 1494 C CA . ASN A 1 191 ? -1.300 -5.901 7.319 1.00 82.06 191 ASN A CA 1
ATOM 1495 C C . ASN A 1 191 ? -2.508 -5.859 8.266 1.00 82.06 191 ASN A C 1
ATOM 1497 O O . ASN A 1 191 ? -3.165 -4.830 8.431 1.00 82.06 191 ASN A O 1
ATOM 1501 N N . ARG A 1 192 ? -2.799 -7.006 8.891 1.00 79.88 192 ARG A N 1
ATOM 1502 C CA . ARG A 1 192 ? -3.958 -7.181 9.793 1.00 79.88 192 ARG A CA 1
ATOM 1503 C C . ARG A 1 192 ? -3.599 -7.293 11.274 1.00 79.88 192 ARG A C 1
ATOM 1505 O O . ARG A 1 192 ? -4.440 -7.038 12.127 1.00 79.88 192 ARG A O 1
ATOM 1512 N N . THR A 1 193 ? -2.369 -7.688 11.598 1.00 76.19 193 THR A N 1
ATOM 1513 C CA . THR A 1 193 ? -1.981 -8.074 12.969 1.00 76.19 193 THR A CA 1
ATOM 1514 C C . THR A 1 193 ? -1.289 -6.961 13.748 1.00 76.19 193 THR A C 1
ATOM 1516 O O . THR A 1 193 ? -1.358 -6.931 14.977 1.00 76.19 193 THR A O 1
ATOM 1519 N N . THR A 1 194 ? -0.619 -6.041 13.052 1.00 83.12 194 THR A N 1
ATOM 1520 C CA . THR A 1 194 ? 0.206 -5.007 13.681 1.00 83.12 194 THR A CA 1
ATOM 1521 C C . THR A 1 194 ? -0.458 -3.645 13.537 1.00 83.12 194 THR A C 1
ATOM 1523 O O . THR A 1 194 ? -0.371 -2.980 12.504 1.00 83.12 194 THR A O 1
ATOM 1526 N N . ILE A 1 195 ? -1.125 -3.215 14.608 1.00 87.75 195 ILE A N 1
ATOM 1527 C CA . ILE A 1 195 ? -1.723 -1.881 14.690 1.00 87.75 195 ILE A CA 1
ATOM 1528 C C . ILE A 1 195 ? -0.613 -0.856 14.916 1.00 87.75 195 ILE A C 1
ATOM 1530 O O . ILE A 1 195 ? 0.059 -0.867 15.948 1.00 87.75 195 ILE A O 1
ATOM 1534 N N . VAL A 1 196 ? -0.450 0.046 13.953 1.00 91.06 196 VAL A N 1
ATOM 1535 C CA . VAL A 1 196 ? 0.378 1.245 14.073 1.00 91.06 196 VAL A CA 1
ATOM 1536 C C . VAL A 1 196 ? -0.524 2.373 14.552 1.00 91.06 196 VAL A C 1
ATOM 1538 O O . VAL A 1 196 ? -1.516 2.683 13.891 1.00 91.06 196 VAL A O 1
ATOM 1541 N N . ASN A 1 197 ? -0.183 2.981 15.689 1.00 92.38 197 ASN A N 1
ATOM 1542 C CA . ASN A 1 197 ? -0.967 4.074 16.261 1.00 92.38 197 ASN A CA 1
ATOM 1543 C C . ASN A 1 197 ? -1.171 5.208 15.248 1.00 92.38 197 ASN A C 1
ATOM 1545 O O . ASN A 1 197 ? -0.235 5.609 14.556 1.00 92.38 197 ASN A O 1
ATOM 1549 N N . ASN A 1 198 ? -2.404 5.712 15.183 1.00 92.31 198 ASN A N 1
ATOM 1550 C CA . ASN A 1 198 ? -2.888 6.746 14.262 1.00 92.31 198 ASN A CA 1
ATOM 1551 C C . ASN A 1 198 ? -2.832 6.369 12.770 1.00 92.31 198 ASN A C 1
ATOM 1553 O O . ASN A 1 198 ? -3.115 7.211 11.912 1.00 92.31 198 ASN A O 1
ATOM 1557 N N . GLY A 1 199 ? -2.510 5.114 12.443 1.00 94.31 199 GLY A N 1
ATOM 1558 C CA . GLY A 1 199 ? -2.677 4.584 11.095 1.00 94.31 199 GLY A CA 1
ATOM 1559 C C . GLY A 1 199 ? -4.158 4.482 10.735 1.00 94.31 199 GLY A C 1
ATOM 1560 O O . GLY A 1 199 ? -4.987 4.242 11.609 1.00 94.31 199 GLY A O 1
ATOM 1561 N N . ILE A 1 200 ? -4.481 4.659 9.455 1.00 96.12 200 ILE A N 1
ATOM 1562 C CA . ILE A 1 200 ? -5.843 4.518 8.931 1.00 96.12 200 ILE A CA 1
ATOM 1563 C C . ILE A 1 200 ? -6.049 3.061 8.514 1.00 96.12 200 ILE A C 1
ATOM 1565 O O . ILE A 1 200 ? -5.205 2.486 7.825 1.00 96.12 200 ILE A O 1
ATOM 1569 N N . TYR A 1 201 ? -7.154 2.459 8.938 1.00 96.00 201 TYR A N 1
ATOM 1570 C CA . TYR A 1 201 ? -7.472 1.060 8.674 1.00 96.00 201 TYR A CA 1
ATOM 1571 C C . TYR A 1 201 ? -8.907 0.911 8.190 1.00 96.00 201 TYR A C 1
ATOM 1573 O O . TYR A 1 201 ? -9.807 1.616 8.649 1.00 96.00 201 TYR A O 1
ATOM 1581 N N . ALA A 1 202 ? -9.103 -0.063 7.308 1.00 93.88 202 ALA A N 1
ATOM 1582 C CA . ALA A 1 202 ? -10.408 -0.623 7.010 1.00 93.88 202 ALA A CA 1
ATOM 1583 C C . ALA A 1 202 ? -10.701 -1.728 8.033 1.00 93.88 202 ALA A C 1
ATOM 1585 O O . ALA A 1 202 ? -9.898 -2.646 8.227 1.00 93.88 202 ALA A O 1
ATOM 1586 N N . VAL A 1 203 ? -11.840 -1.632 8.711 1.00 93.75 203 VAL A N 1
ATOM 1587 C CA . VAL A 1 203 ? -12.249 -2.555 9.773 1.00 93.75 203 VAL A CA 1
ATOM 1588 C C . VAL A 1 203 ? -13.717 -2.935 9.635 1.00 93.75 203 VAL A C 1
ATOM 1590 O O . VAL A 1 203 ? -14.497 -2.204 9.035 1.00 93.75 203 VAL A O 1
ATOM 1593 N N . ILE A 1 204 ? -14.111 -4.053 10.234 1.00 91.56 204 ILE A N 1
ATOM 1594 C CA . ILE A 1 204 ? -15.507 -4.409 10.479 1.00 91.56 204 ILE A CA 1
ATOM 1595 C C . ILE A 1 204 ? -15.750 -4.283 11.978 1.00 91.56 204 ILE A C 1
ATOM 1597 O O . ILE A 1 204 ? -15.050 -4.905 12.776 1.00 91.56 204 ILE A O 1
ATOM 1601 N N . TYR A 1 205 ? -16.738 -3.482 12.358 1.00 92.25 205 TYR A N 1
ATOM 1602 C CA . TYR A 1 205 ? -17.168 -3.311 13.742 1.00 92.25 205 TYR A CA 1
ATOM 1603 C C . TYR A 1 205 ? -18.695 -3.335 13.800 1.00 92.25 205 TYR A C 1
ATOM 1605 O O . TYR A 1 205 ? -19.353 -2.584 13.077 1.00 92.25 205 TYR A O 1
ATOM 1613 N N . LYS A 1 206 ? -19.256 -4.209 14.648 1.00 90.31 206 LYS A N 1
ATOM 1614 C CA . LYS A 1 206 ? -20.709 -4.461 14.745 1.00 90.31 206 LYS A CA 1
ATOM 1615 C C . LYS A 1 206 ? -21.362 -4.720 13.375 1.00 90.31 206 LYS A C 1
ATOM 1617 O O . LYS A 1 206 ? -22.332 -4.064 13.012 1.00 90.31 206 LYS A O 1
ATOM 1622 N N . GLY A 1 207 ? -20.760 -5.610 12.581 1.00 84.56 207 GLY A N 1
ATOM 1623 C CA . GLY A 1 207 ? -21.239 -5.975 11.238 1.00 84.56 207 GLY A CA 1
ATOM 1624 C C . GLY A 1 207 ? -21.001 -4.924 10.146 1.00 84.56 207 GLY A C 1
ATOM 1625 O O . GLY A 1 207 ? -21.208 -5.208 8.973 1.00 84.56 207 GLY A O 1
ATOM 1626 N N . LYS A 1 208 ? -20.510 -3.727 10.493 1.00 84.75 208 LYS A N 1
ATOM 1627 C CA . LYS A 1 208 ? -20.337 -2.619 9.547 1.00 84.75 208 LYS A CA 1
ATOM 1628 C C . LYS A 1 208 ? -18.886 -2.431 9.174 1.00 84.75 208 LYS A C 1
ATOM 1630 O O . LYS A 1 208 ? -18.026 -2.301 10.048 1.00 84.75 208 LYS A O 1
ATOM 16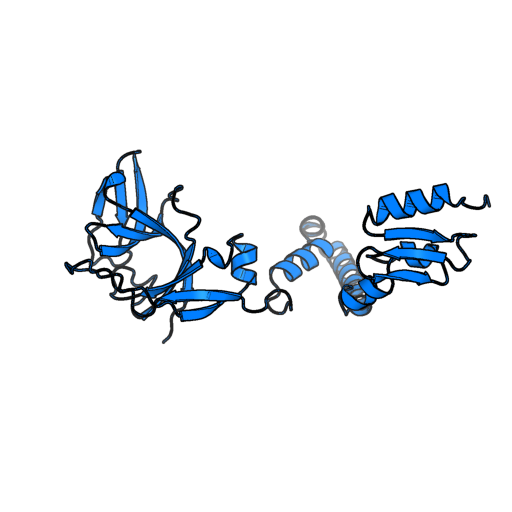35 N N . ARG A 1 209 ? -18.630 -2.310 7.876 1.00 87.56 209 ARG A N 1
ATOM 1636 C CA . ARG A 1 209 ? -17.343 -1.863 7.347 1.00 87.56 209 ARG A CA 1
ATOM 1637 C C . ARG A 1 209 ? -17.146 -0.377 7.685 1.00 87.56 209 ARG A C 1
ATOM 1639 O O . ARG A 1 209 ? -18.002 0.445 7.375 1.00 87.56 209 ARG A O 1
ATOM 1646 N N . LYS A 1 210 ? -16.039 -0.018 8.339 1.00 90.31 210 LYS A N 1
ATOM 1647 C CA . LYS A 1 210 ? -15.645 1.367 8.666 1.00 90.31 210 LYS A CA 1
ATOM 1648 C C . LYS A 1 210 ? -14.183 1.631 8.296 1.00 90.31 210 LYS A C 1
ATOM 1650 O O . LYS A 1 210 ? -13.346 0.745 8.435 1.00 90.31 210 LYS A O 1
ATOM 1655 N N . VAL A 1 211 ? -13.878 2.846 7.845 1.00 93.62 211 VAL A N 1
ATOM 1656 C CA . VAL A 1 211 ? -12.499 3.339 7.722 1.00 93.62 211 VAL A CA 1
ATOM 1657 C C . VAL A 1 211 ? -12.265 4.329 8.852 1.00 93.62 211 VAL A C 1
ATOM 1659 O O . VAL A 1 211 ? -13.021 5.289 8.983 1.00 93.62 211 VAL A O 1
ATOM 1662 N N . LYS A 1 212 ? -11.282 4.049 9.710 1.00 95.25 212 LYS A N 1
ATOM 1663 C CA . LYS A 1 212 ? -10.987 4.821 10.927 1.00 95.25 212 LYS A CA 1
ATOM 1664 C C . LYS A 1 212 ? -9.493 4.848 11.202 1.00 95.25 212 LYS A C 1
ATOM 1666 O O . LYS A 1 212 ? -8.765 3.949 10.771 1.00 95.25 212 LYS A O 1
ATOM 1671 N N . ARG A 1 213 ? -9.028 5.834 11.969 1.00 96.06 213 ARG A N 1
ATOM 1672 C CA . ARG A 1 213 ? -7.703 5.743 12.593 1.00 96.06 213 ARG A CA 1
ATOM 1673 C C . ARG A 1 213 ? -7.757 4.793 13.776 1.00 96.06 213 ARG A C 1
ATOM 1675 O O . ARG A 1 213 ? -8.684 4.852 14.576 1.00 96.06 213 ARG A O 1
ATOM 1682 N N . LEU A 1 214 ? -6.758 3.926 13.899 1.00 96.12 214 LEU A N 1
ATOM 1683 C CA . LEU A 1 214 ? -6.643 3.024 15.041 1.00 96.12 214 LEU A CA 1
ATOM 1684 C C . LEU A 1 214 ? -5.587 3.522 16.017 1.00 96.12 214 LEU A C 1
ATOM 1686 O O . LEU A 1 214 ? -4.455 3.826 15.635 1.00 96.12 214 LEU A O 1
ATOM 1690 N N . LYS A 1 215 ? -5.933 3.532 17.300 1.00 95.81 215 LYS A N 1
ATOM 1691 C CA . LYS A 1 215 ? -4.987 3.759 18.395 1.00 95.81 215 LYS A CA 1
ATOM 1692 C C . LYS A 1 215 ? -5.097 2.620 19.392 1.00 95.81 215 LYS A C 1
ATOM 1694 O O . LYS A 1 215 ? -6.165 2.363 19.939 1.00 95.81 215 LYS A O 1
ATOM 1699 N N . LYS A 1 216 ? -3.995 1.918 19.638 1.00 94.00 216 LYS A N 1
ATOM 1700 C CA . LYS A 1 216 ? -3.960 0.844 20.630 1.00 94.00 216 LYS A CA 1
ATOM 1701 C C . LYS A 1 216 ? -3.896 1.461 22.025 1.00 94.00 216 LYS A C 1
ATOM 1703 O O . LYS A 1 216 ? -2.963 2.203 22.319 1.00 94.00 216 LYS A O 1
ATOM 1708 N N . LEU A 1 217 ? -4.876 1.151 22.873 1.00 93.25 217 LEU A N 1
ATOM 1709 C CA . LEU A 1 217 ? -4.886 1.592 24.271 1.00 93.25 217 LEU A CA 1
ATOM 1710 C C . LEU A 1 217 ? -4.154 0.591 25.160 1.00 93.25 217 LEU A C 1
ATOM 1712 O O . LEU A 1 217 ? -3.300 0.954 25.960 1.00 93.25 217 LEU A O 1
ATOM 1716 N N . ASN A 1 218 ? -4.489 -0.687 25.007 1.00 92.69 218 ASN A N 1
ATOM 1717 C CA . ASN A 1 218 ? -3.879 -1.802 25.721 1.00 92.69 218 ASN A CA 1
ATOM 1718 C C . ASN A 1 218 ? -4.052 -3.089 24.880 1.00 92.69 218 ASN A C 1
ATOM 1720 O O . ASN A 1 218 ? -4.592 -3.025 23.774 1.00 92.69 218 ASN A O 1
ATOM 1724 N N . PRO A 1 219 ? -3.593 -4.272 25.327 1.00 90.12 219 PRO A N 1
ATOM 1725 C CA . PRO A 1 219 ? -3.723 -5.497 24.533 1.00 90.12 219 PRO A CA 1
ATOM 1726 C C . PRO A 1 219 ? -5.163 -5.887 24.156 1.00 90.12 219 PRO A C 1
ATOM 1728 O O . PRO A 1 219 ? -5.354 -6.550 23.140 1.00 90.12 219 PRO A O 1
ATOM 1731 N N . LYS A 1 220 ? -6.170 -5.481 24.942 1.00 94.25 220 LYS A N 1
ATOM 1732 C CA . LYS A 1 220 ? -7.580 -5.866 24.761 1.00 94.25 220 LYS A CA 1
ATOM 1733 C C . LYS A 1 220 ? -8.457 -4.757 24.176 1.00 94.25 220 LYS A C 1
ATOM 1735 O O . LYS A 1 220 ? -9.593 -5.053 23.822 1.00 94.25 220 LYS A O 1
ATOM 1740 N N . MET A 1 221 ? -7.958 -3.524 24.097 1.00 95.69 221 MET A N 1
ATOM 1741 C CA . MET A 1 221 ? -8.730 -2.339 23.718 1.00 95.69 221 MET A CA 1
ATOM 1742 C C . MET A 1 221 ? -8.015 -1.507 22.656 1.00 95.69 221 MET A C 1
ATOM 1744 O O . MET A 1 221 ? -6.815 -1.223 22.759 1.00 95.69 221 MET A O 1
ATOM 1748 N N . ILE A 1 222 ? -8.794 -1.030 21.693 1.00 96.31 222 ILE A N 1
ATOM 1749 C CA . ILE A 1 222 ? -8.376 -0.067 20.675 1.00 96.31 222 ILE A CA 1
ATOM 1750 C C . ILE A 1 222 ? -9.387 1.078 20.613 1.00 96.31 222 ILE A C 1
ATOM 1752 O O . ILE A 1 222 ? -10.557 0.898 20.945 1.00 96.31 222 ILE A O 1
ATOM 1756 N N . MET A 1 223 ? -8.942 2.253 20.184 1.00 96.69 223 MET A N 1
ATOM 1757 C CA . MET A 1 223 ? -9.830 3.342 19.792 1.00 96.69 223 MET A CA 1
ATOM 1758 C C . MET A 1 223 ? -9.964 3.378 18.276 1.00 96.69 223 MET A C 1
ATOM 1760 O O . MET A 1 223 ? -8.957 3.284 17.566 1.00 96.69 223 MET A O 1
ATOM 1764 N N . LEU A 1 224 ? -11.199 3.544 17.812 1.00 96.44 224 LEU A N 1
ATOM 1765 C CA . LEU A 1 224 ? -11.540 3.913 16.446 1.00 96.44 224 LEU A CA 1
ATOM 1766 C C . LEU A 1 224 ? -11.765 5.424 16.430 1.00 96.44 224 LEU A C 1
ATOM 1768 O O . LEU A 1 224 ? -12.744 5.897 17.004 1.00 96.44 224 LEU A O 1
ATOM 1772 N N . LEU A 1 225 ? -10.856 6.157 15.799 1.00 95.62 225 LEU A N 1
ATOM 1773 C CA . LEU A 1 225 ? -10.880 7.614 15.758 1.00 95.62 225 LEU A CA 1
ATOM 1774 C C . LEU A 1 225 ? -11.392 8.096 14.401 1.00 95.62 225 LEU A C 1
ATOM 1776 O O . LEU A 1 225 ? -11.038 7.531 13.353 1.00 95.62 225 LEU A O 1
ATOM 1780 N N . SER A 1 226 ? -12.226 9.126 14.447 1.00 92.44 226 SER A N 1
ATOM 1781 C CA . SER A 1 226 ? -12.707 9.869 13.282 1.00 92.44 226 SER A CA 1
ATOM 1782 C C . SER A 1 226 ? -11.819 11.092 13.073 1.00 92.44 226 SER A C 1
ATOM 1784 O O . SER A 1 226 ? -11.401 11.714 14.042 1.00 92.44 226 SER A O 1
ATOM 1786 N N . ASP A 1 227 ? -11.540 11.451 11.821 1.00 90.31 227 ASP A N 1
ATOM 1787 C CA . ASP A 1 227 ? -10.844 12.718 11.543 1.00 90.31 227 ASP A CA 1
ATOM 1788 C C . ASP A 1 227 ? -11.827 13.897 11.503 1.00 90.31 227 ASP A C 1
ATOM 1790 O O . ASP A 1 227 ? -11.423 15.037 11.729 1.00 90.31 227 ASP A O 1
ATOM 1794 N N . ASN A 1 228 ? -13.112 13.611 11.262 1.00 89.25 228 ASN A N 1
ATOM 1795 C CA . ASN A 1 228 ? -14.178 14.596 11.356 1.00 89.25 228 ASN A CA 1
ATOM 1796 C C . ASN A 1 228 ? -14.601 14.757 12.833 1.00 89.25 228 ASN A C 1
ATOM 1798 O O . ASN A 1 228 ? -15.085 13.781 13.416 1.00 89.25 228 ASN A O 1
ATOM 1802 N N . PRO A 1 229 ? -14.453 15.957 13.433 1.00 87.69 229 PRO A N 1
ATOM 1803 C CA . PRO A 1 229 ? -14.758 16.208 14.844 1.00 87.69 229 PRO A CA 1
ATOM 1804 C C . PRO A 1 229 ? -16.247 16.101 15.201 1.00 87.69 229 PRO A C 1
ATOM 1806 O O . PRO A 1 229 ? -16.574 16.022 16.381 1.00 87.69 229 PRO A O 1
ATOM 1809 N N . GLU A 1 230 ? -17.152 16.080 14.219 1.00 91.44 230 GLU A N 1
ATOM 1810 C CA . GLU A 1 230 ? -18.585 15.842 14.453 1.00 91.44 230 GLU A CA 1
ATOM 1811 C C . GLU A 1 230 ? -18.889 14.390 14.856 1.00 91.44 230 GLU A C 1
ATOM 1813 O O . GLU A 1 230 ? -19.985 14.080 15.325 1.00 91.44 230 GLU A O 1
ATOM 1818 N N . TYR A 1 231 ? -17.919 13.487 14.692 1.00 88.06 231 TYR A N 1
ATOM 1819 C CA . TYR A 1 231 ? -18.049 12.077 15.025 1.00 88.06 231 TYR A CA 1
ATOM 1820 C C . TYR A 1 231 ? -17.236 11.730 16.269 1.00 88.06 231 TYR A C 1
ATOM 1822 O O . TYR A 1 231 ? -16.021 11.910 16.303 1.00 88.06 231 TYR A O 1
ATOM 1830 N N . GLU A 1 232 ? -17.892 11.124 17.255 1.00 88.50 232 GLU A N 1
ATOM 1831 C CA . GLU A 1 232 ? -17.231 10.679 18.480 1.00 88.50 232 GLU A CA 1
ATOM 1832 C C . GLU A 1 232 ? -16.237 9.529 18.245 1.00 88.50 232 GLU A C 1
ATOM 1834 O O . GLU A 1 232 ? -16.434 8.636 17.408 1.00 88.50 232 GLU A O 1
ATOM 1839 N N . ASP A 1 233 ? -15.180 9.528 19.054 1.00 92.38 233 ASP A N 1
ATOM 1840 C CA . ASP A 1 233 ? -14.211 8.442 19.127 1.00 92.38 233 ASP A CA 1
ATOM 1841 C C . ASP A 1 233 ? -14.790 7.232 19.869 1.00 92.38 233 ASP A C 1
ATOM 1843 O O . ASP A 1 233 ? -15.392 7.347 20.937 1.00 92.38 233 ASP A O 1
ATOM 1847 N N . LEU A 1 234 ? -14.540 6.028 19.351 1.00 93.88 234 LEU A N 1
ATOM 1848 C CA . LEU A 1 234 ? -15.083 4.793 19.920 1.00 93.88 234 LEU A CA 1
ATOM 1849 C C . LEU A 1 234 ? -13.982 3.956 20.566 1.00 93.88 234 LEU A C 1
ATOM 1851 O O . LEU A 1 234 ? -13.118 3.421 19.875 1.00 93.88 234 LEU A O 1
ATOM 1855 N N . SER A 1 235 ? -14.049 3.768 21.885 1.00 96.62 235 SER A N 1
ATOM 1856 C CA . SER A 1 235 ? -13.222 2.782 22.595 1.00 96.62 235 SER A CA 1
ATOM 1857 C C . SER A 1 235 ? -13.892 1.411 22.558 1.00 96.62 235 SER A C 1
ATOM 1859 O O . SER A 1 235 ? -14.992 1.240 23.078 1.00 96.62 235 SER A O 1
ATOM 1861 N N . VAL A 1 236 ? -13.236 0.428 21.945 1.00 96.56 236 VAL A N 1
ATOM 1862 C CA . VAL A 1 236 ? -13.821 -0.891 21.661 1.00 96.56 236 VAL A CA 1
ATOM 1863 C C . VAL A 1 236 ? -12.858 -2.013 22.026 1.00 96.56 236 VAL A C 1
ATOM 1865 O O . VAL A 1 236 ? -11.635 -1.829 22.025 1.00 96.56 236 VAL A O 1
ATOM 1868 N N . PHE A 1 237 ? -13.393 -3.199 22.323 1.00 96.50 237 PHE A N 1
ATOM 1869 C CA . PHE A 1 237 ? -12.545 -4.366 22.522 1.00 96.50 237 PHE A CA 1
ATOM 1870 C C . PHE A 1 237 ? -11.958 -4.820 21.187 1.00 96.50 237 PHE A C 1
ATOM 1872 O O . PHE A 1 237 ? -12.671 -4.955 20.195 1.00 96.50 237 PHE A O 1
ATOM 1879 N N . THR A 1 238 ? -10.667 -5.149 21.179 1.00 93.88 238 THR A N 1
ATOM 1880 C CA . THR A 1 238 ? -9.964 -5.639 19.984 1.00 93.88 238 THR A CA 1
ATOM 1881 C C . THR A 1 238 ? -10.648 -6.870 19.380 1.00 93.88 238 THR A C 1
ATOM 1883 O O . THR A 1 238 ? -10.653 -7.027 18.168 1.00 93.88 238 THR A O 1
ATOM 1886 N N . LYS A 1 239 ? -11.255 -7.731 20.212 1.00 94.44 239 LYS A N 1
ATOM 1887 C CA . LYS A 1 239 ? -11.968 -8.942 19.766 1.00 94.44 239 LYS A CA 1
ATOM 1888 C C . LYS A 1 239 ? -13.251 -8.656 18.970 1.00 94.44 239 LYS A C 1
ATOM 1890 O O . LYS A 1 239 ? -13.685 -9.522 18.223 1.00 94.44 239 LYS A O 1
ATOM 1895 N N . ASP A 1 240 ? -13.842 -7.471 19.137 1.00 94.88 240 ASP A N 1
ATOM 1896 C CA . ASP A 1 240 ? -15.097 -7.080 18.480 1.00 94.88 240 ASP A CA 1
ATOM 1897 C C . ASP A 1 240 ? -14.838 -6.371 17.137 1.00 94.88 240 ASP A C 1
ATOM 1899 O O . ASP A 1 240 ? -15.775 -5.951 16.453 1.00 94.88 240 ASP A O 1
ATOM 1903 N N . VAL A 1 241 ? -13.562 -6.209 16.766 1.00 94.06 241 VAL A N 1
ATOM 1904 C CA . VAL A 1 241 ? -13.122 -5.529 15.549 1.00 94.06 241 VAL A CA 1
ATOM 1905 C C . VAL A 1 241 ? -12.346 -6.496 14.671 1.00 94.06 241 VAL A C 1
ATOM 1907 O O . VAL A 1 241 ? -11.311 -7.030 15.066 1.00 94.06 241 VAL A O 1
ATOM 1910 N N . VAL A 1 242 ? -12.802 -6.666 13.434 1.00 93.50 242 VAL A N 1
ATOM 1911 C CA . VAL A 1 242 ? -12.055 -7.400 12.409 1.00 93.50 242 VAL A CA 1
ATOM 1912 C C . VAL A 1 242 ? -11.287 -6.393 11.567 1.00 93.50 242 VAL A C 1
ATOM 1914 O O . VAL A 1 242 ? -11.886 -5.558 10.895 1.00 93.50 242 VAL A O 1
ATOM 1917 N N . ILE A 1 243 ? -9.957 -6.453 11.585 1.00 93.75 243 ILE A N 1
ATOM 1918 C CA . ILE A 1 243 ? -9.125 -5.596 10.734 1.00 93.75 243 ILE A CA 1
ATOM 1919 C C . ILE A 1 243 ? -9.048 -6.219 9.339 1.00 93.75 243 ILE A C 1
ATOM 1921 O O . ILE A 1 243 ? -8.505 -7.311 9.173 1.00 93.75 243 ILE A O 1
ATOM 1925 N N . ILE A 1 244 ? -9.571 -5.508 8.339 1.00 92.44 244 ILE A N 1
ATOM 1926 C CA . ILE A 1 244 ? -9.475 -5.898 6.925 1.00 92.44 244 ILE A CA 1
ATOM 1927 C C . ILE A 1 244 ? -8.049 -5.640 6.435 1.00 92.44 244 ILE A C 1
ATOM 1929 O O . ILE A 1 244 ? -7.429 -6.508 5.819 1.00 92.44 244 ILE A O 1
ATOM 1933 N N . GLY A 1 245 ? -7.507 -4.466 6.760 1.00 94.44 245 GLY A N 1
ATOM 1934 C CA . GLY A 1 245 ? -6.143 -4.090 6.418 1.00 94.44 245 GLY A CA 1
ATOM 1935 C C . GLY A 1 245 ? -5.851 -2.616 6.668 1.00 94.44 245 GLY A C 1
ATOM 1936 O O . GLY A 1 245 ? -6.726 -1.840 7.070 1.00 94.44 245 GLY A O 1
ATOM 1937 N N . LYS A 1 246 ? -4.602 -2.223 6.421 1.00 95.88 246 LYS A N 1
ATOM 1938 C CA . LYS A 1 246 ? -4.142 -0.840 6.584 1.00 95.88 246 LYS A CA 1
ATOM 1939 C C . LYS A 1 246 ? -4.331 -0.058 5.288 1.00 95.88 246 LYS A C 1
ATOM 1941 O O . LYS A 1 246 ? -3.882 -0.501 4.236 1.00 95.88 246 LYS A O 1
ATOM 1946 N N . VAL A 1 247 ? -4.927 1.128 5.362 1.00 95.44 247 VAL A N 1
ATOM 1947 C CA . VAL A 1 247 ? -4.964 2.057 4.227 1.00 95.44 247 VAL A CA 1
ATOM 1948 C C . VAL A 1 247 ? -3.558 2.619 4.019 1.00 95.44 247 VAL A C 1
ATOM 1950 O O . VAL A 1 247 ? -2.953 3.160 4.950 1.00 95.44 247 VAL A O 1
ATOM 1953 N N . PHE A 1 248 ? -3.020 2.473 2.809 1.00 94.50 248 PHE A N 1
ATOM 1954 C CA . PHE A 1 248 ? -1.665 2.932 2.472 1.00 94.50 248 PHE A CA 1
ATOM 1955 C C . PHE A 1 248 ? -1.634 4.003 1.380 1.00 94.50 248 PHE A C 1
ATOM 1957 O O . PHE A 1 248 ? -0.592 4.634 1.190 1.00 94.50 248 PHE A O 1
ATOM 1964 N N . TRP A 1 249 ? -2.751 4.198 0.680 1.00 95.12 249 TRP A N 1
ATOM 1965 C CA . TRP A 1 249 ? -2.899 5.152 -0.410 1.00 95.12 249 TRP A CA 1
ATOM 1966 C C . TRP A 1 249 ? -4.372 5.541 -0.579 1.00 95.12 249 TRP A C 1
ATOM 1968 O O . TRP A 1 249 ? -5.264 4.761 -0.233 1.00 95.12 249 TRP A O 1
ATOM 1978 N N . TYR A 1 250 ? -4.623 6.739 -1.100 1.00 93.81 250 TYR A N 1
ATOM 1979 C CA . TYR A 1 250 ? -5.951 7.202 -1.487 1.00 93.81 250 TYR A CA 1
ATOM 1980 C C . TYR A 1 250 ? -5.867 8.182 -2.660 1.00 93.81 250 TYR A C 1
ATOM 1982 O O . TYR A 1 250 ? -4.829 8.805 -2.883 1.00 93.81 250 TYR A O 1
ATOM 1990 N N . GLN A 1 251 ? -6.982 8.345 -3.366 1.00 90.62 251 GLN A N 1
ATOM 1991 C CA . GLN A 1 251 ? -7.175 9.343 -4.410 1.00 90.62 251 GLN A CA 1
ATOM 1992 C C . GLN A 1 251 ? -8.511 10.046 -4.215 1.00 90.62 251 GLN A C 1
ATOM 1994 O O . GLN A 1 251 ? -9.542 9.407 -3.995 1.00 90.62 251 GLN A O 1
ATOM 1999 N N . VAL A 1 252 ? -8.471 11.369 -4.334 1.00 88.31 252 VAL A N 1
ATOM 2000 C CA . VAL A 1 252 ? -9.645 12.238 -4.342 1.00 88.31 252 VAL A CA 1
ATOM 2001 C C . VAL A 1 252 ? -9.950 12.590 -5.793 1.00 88.31 252 VAL A C 1
ATOM 2003 O O . VAL A 1 252 ? -9.042 12.942 -6.547 1.00 88.31 252 VAL A O 1
ATOM 2006 N N . ILE A 1 253 ? -11.215 12.471 -6.183 1.00 75.69 253 ILE A N 1
ATOM 2007 C CA . ILE A 1 253 ? -11.718 12.910 -7.486 1.00 75.69 253 ILE A CA 1
ATOM 2008 C C . ILE A 1 253 ? -12.670 14.067 -7.192 1.00 75.69 253 ILE A C 1
ATOM 2010 O O . ILE A 1 253 ? -13.582 13.899 -6.383 1.00 75.69 253 ILE A O 1
ATOM 2014 N N . LEU A 1 254 ? -12.387 15.230 -7.780 1.00 66.69 254 LEU A N 1
ATOM 2015 C CA . LEU A 1 254 ? -13.187 16.451 -7.656 1.00 66.69 254 LEU A CA 1
ATOM 2016 C C . LEU A 1 254 ? -14.242 16.526 -8.760 1.00 66.69 254 LEU A C 1
ATOM 2018 O O . LEU A 1 254 ? -13.929 16.077 -9.887 1.00 66.69 254 LEU A O 1
#

InterPro domains:
  IPR007929 Protein of unknown function DUF723 [PF05265] (2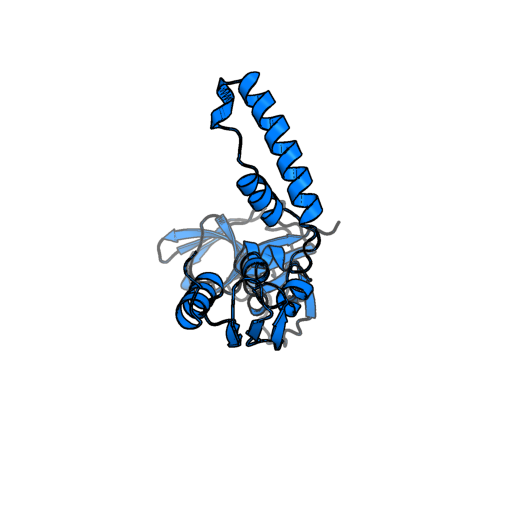-62)
  IPR015927 Peptidase S24/S26A/S26B/S26C [PF00717] (145-248)
  IPR019756 Peptidase S26A, signal peptidase I, serine active site [PS00501] (172-179)
  IPR036286 LexA/Signal peptidase-like superfamily [SSF51306] (150-250)
  IPR039418 LexA-like [cd06529] (167-247)

Organism: NCBI:txid2995413